Protein AF-A0A256XB55-F1 (afdb_monomer)

Mean predicted aligned error: 3.38 Å

Nearest PDB structures (foldseek):
  4rz3-assembly1_B  TM=7.721E-01  e=1.725E-11  Geobacillus thermodenitrificans NG80-2
  1hyq-assembly1_A  TM=7.340E-01  e=1.274E-11  Archaeoglobus fulgidus
  5j1j-assembly1_B  TM=7.338E-01  e=3.571E-11  Pseudomonas aeruginosa PAO1
  4e09-assembly1_A-2  TM=7.950E-01  e=5.817E-09  Escherichia coli
  4rz2-assembly2_B  TM=7.158E-01  e=7.403E-10  Geobacillus thermodenitrificans NG80-2

Foldseek 3Di:
DAEEEQAEADPPLCSLLLLLLLQVVCVVVVFQEEEEELQQADRCNCVQLVWDWDFDDFDDDPNHTFWTWTWTDDPRYTYIYIYGDPPHDDDLSRSVSRCVVCVVVCVVGPYYRYRADHRLDPRSLVSLLPGQEYEYGFELDPVRLVSSVSNLVSNVPRPDDHQYAYEHEQLVVDVVSNVVSVVVCVVSVHHYFYHHDDPDDSVVCSVDPSSSVRSVVVSVVVVD

Solvent-accessible surface area (backbone atoms only — not comparable to full-atom values): 11907 Å² total; per-residue (Å²): 108,49,36,33,23,25,33,25,28,52,74,91,48,48,46,61,62,52,37,52,49,43,39,49,55,45,19,76,70,73,40,46,26,37,37,32,40,59,21,33,80,69,63,51,66,45,76,70,72,72,45,75,64,44,85,74,46,74,43,69,56,96,90,42,76,43,29,38,33,30,40,36,62,60,91,70,28,40,36,38,39,31,41,50,42,90,93,52,76,82,45,52,66,57,51,51,51,52,51,60,75,49,50,81,55,49,82,79,23,49,34,37,38,32,24,48,41,60,32,72,48,72,53,43,51,54,52,51,66,73,24,53,32,36,38,43,40,24,33,42,42,77,66,32,49,56,27,39,52,52,33,53,54,54,56,70,72,46,90,70,87,61,50,48,36,35,32,34,26,33,30,74,77,25,65,73,45,32,53,53,48,52,61,56,39,53,79,69,74,38,52,78,46,63,27,70,67,65,100,58,60,67,76,56,40,67,67,34,66,68,46,42,52,38,43,50,53,52,49,57,59,74,73,105

Structure (mmCIF, N/CA/C/O backbone):
data_AF-A0A256XB55-F1
#
_entry.id   AF-A0A256XB55-F1
#
loop_
_atom_site.group_PDB
_atom_site.id
_atom_site.type_symbol
_atom_site.label_atom_id
_atom_site.label_alt_id
_atom_site.label_comp_id
_atom_site.label_asym_id
_atom_site.label_entity_id
_atom_site.label_seq_id
_atom_site.pdbx_PDB_ins_code
_atom_site.Cartn_x
_atom_site.Cartn_y
_atom_site.Cartn_z
_atom_site.occupancy
_atom_site.B_iso_or_equiv
_atom_site.auth_seq_id
_atom_site.auth_comp_id
_atom_site.auth_asym_id
_atom_site.auth_atom_id
_atom_site.pdbx_PDB_model_num
ATOM 1 N N . MET A 1 1 ? -15.409 -2.749 -10.781 1.00 90.06 1 MET A N 1
ATOM 2 C CA . MET A 1 1 ? -13.975 -2.508 -10.535 1.00 90.06 1 MET A CA 1
ATOM 3 C C . MET A 1 1 ? -13.829 -1.517 -9.388 1.00 90.06 1 MET A C 1
ATOM 5 O O . MET A 1 1 ? -14.364 -0.419 -9.493 1.00 90.06 1 MET A O 1
ATOM 9 N N . LYS A 1 2 ? -13.152 -1.897 -8.302 1.00 94.62 2 LYS A N 1
ATOM 10 C CA . LYS A 1 2 ? -12.773 -1.008 -7.193 1.00 94.62 2 LYS A CA 1
ATOM 11 C C . LYS A 1 2 ? -11.248 -0.867 -7.176 1.00 94.62 2 LYS A C 1
ATOM 13 O O . LYS A 1 2 ? -10.547 -1.875 -7.115 1.00 94.62 2 LYS A O 1
ATOM 18 N N . THR A 1 3 ? -10.742 0.364 -7.205 1.00 97.06 3 THR A N 1
ATOM 19 C CA . THR A 1 3 ? -9.308 0.651 -7.039 1.00 97.06 3 THR A CA 1
ATOM 20 C C . THR A 1 3 ? -9.036 1.037 -5.591 1.00 97.06 3 THR A C 1
ATOM 22 O O . THR A 1 3 ? -9.662 1.962 -5.060 1.00 97.06 3 THR A O 1
ATOM 25 N N . ILE A 1 4 ? -8.108 0.332 -4.950 1.00 98.44 4 ILE A N 1
ATOM 26 C CA . ILE A 1 4 ? -7.754 0.505 -3.544 1.00 98.44 4 ILE A CA 1
ATOM 27 C C . ILE A 1 4 ? -6.264 0.794 -3.438 1.00 98.44 4 ILE A C 1
ATOM 29 O O . ILE A 1 4 ? -5.450 -0.044 -3.808 1.00 98.44 4 ILE A O 1
ATOM 33 N N . THR A 1 5 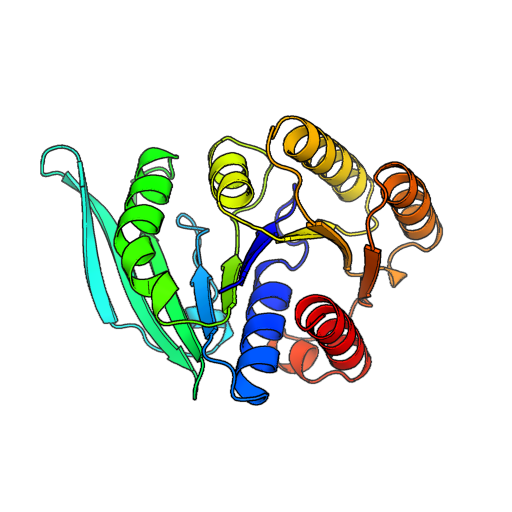? -5.909 1.949 -2.883 1.00 98.25 5 THR A N 1
ATOM 34 C CA . THR A 1 5 ? -4.510 2.279 -2.584 1.00 98.25 5 THR A CA 1
ATOM 35 C C . THR A 1 5 ? -4.234 2.041 -1.105 1.00 98.25 5 THR A C 1
ATOM 37 O O . THR A 1 5 ? -4.876 2.643 -0.243 1.00 98.25 5 THR A O 1
ATOM 40 N N . VAL A 1 6 ? -3.268 1.173 -0.811 1.00 98.56 6 VAL A N 1
ATOM 41 C CA . VAL A 1 6 ? -2.719 0.946 0.528 1.00 98.56 6 VAL A CA 1
ATOM 42 C C . VAL A 1 6 ? -1.520 1.865 0.700 1.00 98.56 6 VAL A C 1
ATOM 44 O O . VAL A 1 6 ? -0.500 1.710 0.036 1.00 98.56 6 VAL A O 1
ATOM 47 N N . ALA A 1 7 ? -1.662 2.857 1.573 1.00 97.44 7 ALA A N 1
ATOM 48 C CA . ALA A 1 7 ? -0.695 3.933 1.717 1.00 97.44 7 ALA A CA 1
ATOM 49 C C . ALA A 1 7 ? -0.496 4.330 3.179 1.00 97.44 7 ALA A C 1
ATOM 51 O O . ALA A 1 7 ? -1.294 4.014 4.058 1.00 97.44 7 ALA A O 1
ATOM 52 N N . GLY A 1 8 ? 0.600 5.031 3.450 1.00 92.44 8 GLY A N 1
ATOM 53 C CA . GLY A 1 8 ? 0.927 5.511 4.785 1.00 92.44 8 GLY A CA 1
ATOM 54 C C . GLY A 1 8 ? 2.106 6.471 4.747 1.00 92.44 8 GLY A C 1
ATOM 55 O O . GLY A 1 8 ? 3.011 6.335 3.921 1.00 92.44 8 GLY A O 1
ATOM 56 N N . GLY A 1 9 ? 2.109 7.440 5.661 1.00 82.94 9 GLY A N 1
ATOM 57 C CA . GLY A 1 9 ? 3.112 8.505 5.660 1.00 82.94 9 GLY A CA 1
ATOM 58 C C . GLY A 1 9 ? 4.534 8.043 6.011 1.00 82.94 9 GLY A C 1
ATOM 59 O O . GLY A 1 9 ? 5.485 8.752 5.700 1.00 82.94 9 GLY A O 1
ATOM 60 N N . LYS A 1 10 ? 4.700 6.846 6.592 1.00 86.69 10 LYS A N 1
ATOM 61 C CA . LYS A 1 10 ? 5.989 6.311 7.060 1.00 86.69 10 LYS A CA 1
ATOM 62 C C . LYS A 1 10 ? 6.355 4.978 6.382 1.00 86.69 10 LYS A C 1
ATOM 64 O O . LYS A 1 10 ? 5.492 4.162 6.045 1.00 86.69 10 LYS A O 1
ATOM 69 N N . GLY A 1 11 ? 7.654 4.733 6.198 1.00 87.38 11 GLY A N 1
ATOM 70 C CA . GLY A 1 11 ? 8.202 3.421 5.822 1.00 87.38 11 GLY A CA 1
ATOM 71 C C . GLY A 1 11 ? 8.136 2.405 6.970 1.00 87.38 11 GLY A C 1
ATOM 72 O O . GLY A 1 11 ? 8.127 2.781 8.138 1.00 87.38 11 GLY A O 1
ATOM 73 N N . GLY A 1 12 ? 8.056 1.109 6.652 1.00 87.81 12 GLY A N 1
ATOM 74 C CA . GLY A 1 12 ? 8.096 0.036 7.664 1.00 87.81 12 GLY A CA 1
ATOM 75 C C . GLY A 1 12 ? 6.821 -0.171 8.503 1.00 87.81 12 GLY A C 1
ATOM 76 O O . GLY A 1 12 ? 6.811 -1.000 9.416 1.00 87.81 12 GLY A O 1
ATOM 77 N N . VAL A 1 13 ? 5.723 0.527 8.189 1.00 93.38 13 VAL A N 1
ATOM 78 C CA . VAL A 1 13 ? 4.430 0.370 8.892 1.00 93.38 13 VAL A CA 1
ATOM 79 C C . VAL A 1 13 ? 3.642 -0.880 8.475 1.00 93.38 13 VAL A C 1
ATOM 81 O O . VAL A 1 13 ? 2.628 -1.187 9.088 1.00 93.38 13 VAL A O 1
ATOM 84 N N . GLY A 1 14 ? 4.100 -1.626 7.460 1.00 93.44 14 GLY A N 1
ATOM 85 C CA . GLY A 1 14 ? 3.483 -2.889 7.017 1.00 93.44 14 GLY A CA 1
ATOM 86 C C . GLY A 1 14 ? 2.541 -2.796 5.808 1.00 93.44 14 GLY A C 1
ATOM 87 O O . GLY A 1 14 ? 1.739 -3.703 5.617 1.00 93.44 14 GLY A O 1
ATOM 88 N N . LYS A 1 15 ? 2.637 -1.732 4.996 1.00 96.12 15 LYS A N 1
ATOM 89 C CA . LYS A 1 15 ? 1.791 -1.500 3.804 1.00 96.12 15 LYS A CA 1
ATOM 90 C C . LYS A 1 15 ? 1.780 -2.694 2.844 1.00 96.12 15 LYS A C 1
ATOM 92 O O . LYS A 1 15 ? 0.722 -3.275 2.648 1.00 96.12 15 LYS A O 1
ATOM 97 N N . SER A 1 16 ? 2.950 -3.135 2.385 1.00 95.81 16 SER A N 1
ATOM 98 C CA . SER A 1 16 ? 3.104 -4.225 1.412 1.00 95.81 16 SER A CA 1
ATOM 99 C C . SER A 1 16 ? 2.566 -5.563 1.911 1.00 95.81 16 SER A C 1
ATOM 101 O O . SER A 1 16 ? 1.886 -6.273 1.173 1.00 95.81 16 SER A O 1
ATOM 103 N N . LEU A 1 17 ? 2.781 -5.879 3.195 1.00 95.25 17 LEU A N 1
ATOM 104 C CA . LEU A 1 17 ? 2.202 -7.061 3.842 1.00 95.25 17 LEU A CA 1
ATOM 105 C C . LEU A 1 17 ? 0.667 -6.979 3.862 1.00 95.25 17 LEU A C 1
ATOM 107 O O . LEU A 1 17 ? -0.001 -7.944 3.498 1.00 95.25 17 LEU A O 1
ATOM 111 N N . ILE A 1 18 ? 0.096 -5.838 4.261 1.00 97.12 18 ILE A N 1
ATOM 112 C CA . ILE A 1 18 ? -1.360 -5.638 4.301 1.00 97.12 18 ILE A CA 1
ATOM 113 C C . ILE A 1 18 ? -1.951 -5.674 2.884 1.00 97.12 18 ILE A C 1
ATOM 115 O O . ILE A 1 18 ? -2.933 -6.378 2.663 1.00 97.12 18 ILE A O 1
ATOM 119 N N . ALA A 1 19 ? -1.336 -4.986 1.918 1.00 98.06 19 ALA A N 1
ATOM 120 C CA . ALA A 1 19 ? -1.753 -4.957 0.518 1.00 98.06 19 ALA A CA 1
ATOM 121 C C . ALA A 1 19 ? -1.763 -6.360 -0.098 1.00 98.06 19 ALA A C 1
ATOM 123 O O . ALA A 1 19 ? -2.792 -6.799 -0.612 1.00 98.06 19 ALA A O 1
ATOM 124 N N . SER A 1 20 ? -0.659 -7.096 0.050 1.00 96.69 20 SER A N 1
ATOM 125 C CA . SER A 1 20 ? -0.532 -8.469 -0.448 1.00 96.69 20 SER A CA 1
ATOM 126 C C . SER A 1 20 ? -1.550 -9.404 0.202 1.00 96.69 20 SER A C 1
ATOM 128 O O . SER A 1 20 ? -2.153 -10.234 -0.472 1.00 96.69 20 SER A O 1
ATOM 130 N N . SER A 1 21 ? -1.799 -9.242 1.503 1.00 96.94 21 SER A N 1
ATOM 131 C CA . SER A 1 21 ? -2.750 -10.083 2.239 1.00 96.94 21 SER A CA 1
ATOM 132 C C . SER A 1 21 ? -4.201 -9.823 1.839 1.00 96.94 21 SER A C 1
ATOM 134 O O . SER A 1 21 ? -4.966 -10.771 1.687 1.00 96.94 21 SER A O 1
ATOM 136 N N . ILE A 1 22 ? -4.581 -8.559 1.633 1.00 98.06 22 ILE A N 1
ATOM 137 C CA . ILE A 1 22 ? -5.912 -8.189 1.131 1.00 98.06 22 ILE A CA 1
ATOM 138 C C . ILE A 1 22 ? -6.111 -8.730 -0.283 1.00 98.06 22 ILE A C 1
ATOM 140 O O . ILE A 1 22 ? -7.146 -9.332 -0.565 1.00 98.06 22 ILE A O 1
ATOM 144 N N . ALA A 1 23 ? -5.121 -8.538 -1.160 1.00 98.12 23 ALA A N 1
ATOM 145 C CA . ALA A 1 23 ? -5.189 -9.007 -2.537 1.00 98.12 23 ALA A CA 1
ATOM 146 C C . ALA A 1 23 ? -5.312 -10.535 -2.609 1.00 98.12 23 ALA A C 1
ATOM 148 O O . ALA A 1 23 ? -6.164 -11.058 -3.327 1.00 98.12 23 ALA A O 1
ATOM 149 N N . TYR A 1 24 ? -4.519 -11.245 -1.803 1.00 96.31 24 TYR A N 1
ATOM 150 C CA . TYR A 1 24 ? -4.582 -12.696 -1.691 1.00 96.31 24 TYR A CA 1
ATOM 151 C C . TYR A 1 24 ? -5.935 -13.182 -1.159 1.00 96.31 24 TYR A C 1
ATOM 153 O O . TYR A 1 24 ? -6.514 -14.102 -1.727 1.00 96.31 24 TYR A O 1
ATOM 161 N N . GLU A 1 25 ? -6.474 -12.562 -0.106 1.00 97.50 25 GLU A N 1
ATOM 162 C CA . GLU A 1 25 ? -7.770 -12.959 0.459 1.00 97.5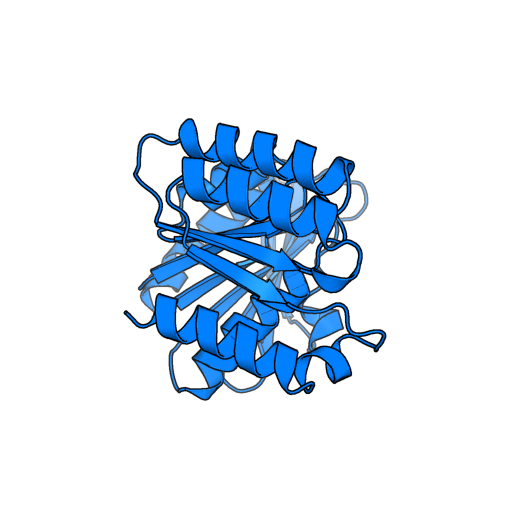0 25 GLU A CA 1
ATOM 163 C C . GLU A 1 25 ? -8.934 -12.700 -0.511 1.00 97.50 25 GLU A C 1
ATOM 165 O O . GLU A 1 25 ? -9.823 -13.537 -0.639 1.00 97.50 25 GLU A O 1
ATOM 170 N N . LEU A 1 26 ? -8.916 -11.588 -1.254 1.00 98.19 26 LEU A N 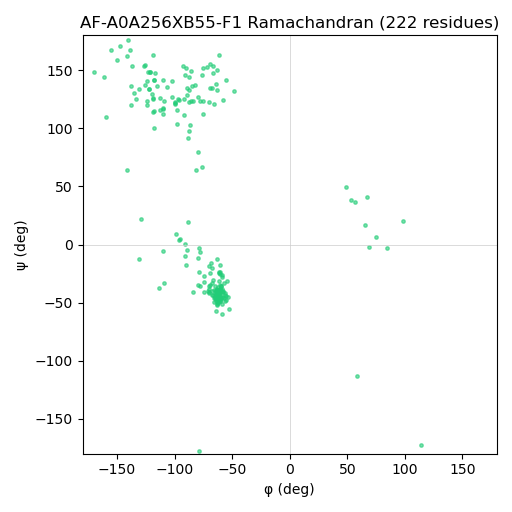1
ATOM 171 C CA . LEU A 1 26 ? -9.888 -11.341 -2.325 1.00 98.19 26 LEU A CA 1
ATOM 172 C C . LEU A 1 26 ? -9.772 -12.389 -3.445 1.00 98.19 26 LEU A C 1
ATOM 174 O O . LEU A 1 26 ? -10.783 -12.955 -3.856 1.00 98.19 26 LEU A O 1
ATOM 178 N N . SER A 1 27 ? -8.551 -12.701 -3.889 1.00 97.56 27 SER A N 1
ATOM 179 C CA . SER A 1 27 ? -8.298 -13.720 -4.917 1.00 97.56 27 SER A CA 1
ATOM 180 C C . SER A 1 27 ? -8.773 -15.110 -4.471 1.00 97.56 27 SER A C 1
ATOM 182 O O . SER A 1 27 ? -9.466 -15.803 -5.213 1.00 97.56 27 SER A O 1
ATOM 184 N N . ARG A 1 28 ? -8.526 -15.490 -3.209 1.00 96.00 28 ARG A N 1
ATOM 185 C CA . ARG A 1 28 ? -9.032 -16.739 -2.610 1.00 96.00 28 ARG A CA 1
ATOM 186 C C . ARG A 1 28 ? -10.553 -16.857 -2.605 1.00 96.00 28 ARG A C 1
ATOM 188 O O . ARG A 1 28 ? -11.069 -17.970 -2.573 1.00 96.00 28 ARG A O 1
ATOM 195 N N . ARG A 1 29 ? -11.262 -15.729 -2.607 1.00 97.06 29 ARG A N 1
ATOM 196 C CA . ARG A 1 29 ? -12.726 -15.664 -2.708 1.00 97.06 29 ARG A CA 1
ATOM 197 C C . ARG A 1 29 ? -13.210 -15.612 -4.163 1.00 97.06 29 ARG A C 1
ATOM 199 O O . ARG A 1 29 ? -14.347 -15.224 -4.401 1.00 97.06 29 ARG A O 1
ATOM 206 N N . ALA A 1 30 ? -12.356 -16.021 -5.105 1.00 97.38 30 ALA A N 1
ATOM 207 C CA . ALA A 1 30 ? -12.607 -16.117 -6.541 1.00 97.38 30 ALA A CA 1
ATOM 208 C C . ALA A 1 30 ? -12.862 -14.779 -7.260 1.00 97.38 30 ALA A C 1
ATOM 210 O O . ALA A 1 30 ? -13.332 -14.780 -8.398 1.00 97.38 30 ALA A O 1
ATOM 211 N N . TYR A 1 31 ? -12.513 -13.647 -6.639 1.00 98.25 31 TYR A N 1
ATOM 212 C CA . TYR A 1 31 ? -12.520 -12.361 -7.333 1.00 98.25 31 TYR A CA 1
ATOM 213 C C . TYR A 1 31 ? -11.302 -12.238 -8.248 1.00 98.25 31 TYR A C 1
ATOM 215 O O . TYR A 1 31 ? -10.200 -12.670 -7.903 1.00 98.25 31 TYR A O 1
ATOM 223 N N . LYS A 1 32 ? -11.469 -11.570 -9.393 1.00 98.12 32 LYS A N 1
ATOM 224 C CA . LYS A 1 32 ? -10.337 -11.193 -10.251 1.00 98.12 32 LYS A CA 1
ATOM 225 C C . LYS A 1 32 ? -9.599 -10.009 -9.637 1.00 98.12 32 LYS A C 1
ATOM 227 O O . LYS A 1 32 ? -10.140 -8.900 -9.593 1.00 98.12 32 LYS A O 1
ATOM 232 N N . VAL A 1 33 ? -8.365 -10.234 -9.189 1.00 98.56 33 VAL A N 1
ATOM 233 C CA . VAL A 1 33 ? -7.563 -9.235 -8.471 1.00 98.56 33 VAL A CA 1
ATOM 234 C C . VAL A 1 33 ? -6.244 -8.969 -9.183 1.00 98.56 33 VAL A C 1
ATOM 236 O O . VAL A 1 33 ? -5.533 -9.906 -9.536 1.00 98.56 33 VAL A O 1
ATOM 239 N N . LEU A 1 34 ? -5.909 -7.686 -9.318 1.00 98.44 34 LEU A N 1
ATOM 240 C CA . LEU A 1 34 ? -4.577 -7.220 -9.689 1.00 98.44 34 LEU A CA 1
ATOM 241 C C . LEU A 1 34 ? -3.906 -6.567 -8.478 1.00 98.44 34 LEU A C 1
ATOM 243 O O . LEU A 1 34 ? -4.445 -5.608 -7.919 1.00 98.44 34 LEU A O 1
ATOM 247 N N . LEU A 1 35 ? -2.727 -7.052 -8.095 1.00 98.56 35 LEU A N 1
ATOM 248 C CA . LEU A 1 35 ? -1.856 -6.417 -7.108 1.00 98.56 35 LEU A CA 1
ATOM 249 C C . LEU A 1 35 ? -0.746 -5.636 -7.818 1.00 98.56 35 LEU A C 1
ATOM 251 O O . LEU A 1 35 ? 0.041 -6.199 -8.572 1.00 98.56 35 LEU A O 1
ATOM 255 N N . VAL A 1 36 ? -0.683 -4.333 -7.569 1.00 98.25 36 VAL A N 1
ATOM 256 C CA . VAL A 1 36 ? 0.282 -3.413 -8.170 1.00 98.25 36 VAL A CA 1
ATOM 257 C C . VAL A 1 36 ? 1.271 -2.949 -7.106 1.00 98.25 36 VAL A C 1
ATOM 259 O O . VAL A 1 36 ? 0.870 -2.269 -6.162 1.00 98.25 36 VAL A O 1
ATOM 262 N N . ASP A 1 37 ? 2.555 -3.262 -7.277 1.00 97.56 37 ASP A N 1
ATOM 263 C CA . ASP A 1 37 ? 3.632 -2.680 -6.467 1.00 97.56 37 ASP A CA 1
ATOM 264 C C . ASP A 1 37 ? 4.077 -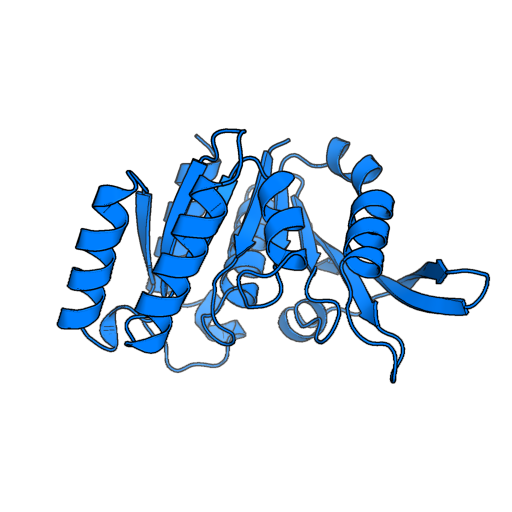1.355 -7.099 1.00 97.56 37 ASP A C 1
ATOM 266 O O . ASP A 1 37 ? 4.751 -1.345 -8.133 1.00 97.56 37 ASP A O 1
ATOM 270 N N . ALA A 1 38 ? 3.643 -0.230 -6.526 1.00 96.56 38 ALA A N 1
ATOM 271 C CA . ALA A 1 38 ? 3.986 1.100 -7.020 1.00 96.56 38 ALA A CA 1
ATOM 272 C C . ALA A 1 38 ? 5.181 1.734 -6.285 1.00 96.56 38 ALA A C 1
ATOM 274 O O . ALA A 1 38 ? 5.526 2.884 -6.588 1.00 96.56 38 ALA A O 1
ATOM 275 N N . ASP A 1 39 ? 5.825 1.022 -5.350 1.00 95.38 39 ASP A N 1
ATOM 276 C CA . ASP A 1 39 ? 7.101 1.438 -4.762 1.00 95.38 39 ASP A CA 1
ATOM 277 C C . ASP A 1 39 ? 8.252 1.092 -5.715 1.00 95.38 39 ASP A C 1
ATOM 279 O O . ASP A 1 39 ? 8.945 0.091 -5.578 1.00 95.38 39 ASP A O 1
ATOM 283 N N . VAL A 1 40 ? 8.441 1.939 -6.729 1.00 94.50 40 VAL A N 1
ATOM 284 C CA . VAL A 1 40 ? 9.397 1.659 -7.813 1.00 94.50 40 VAL A CA 1
ATOM 285 C C . VAL A 1 40 ? 10.868 1.730 -7.402 1.00 94.50 40 VAL A C 1
ATOM 287 O O . VAL A 1 40 ? 11.721 1.229 -8.135 1.00 94.50 40 VAL A O 1
ATOM 290 N N . ASP A 1 41 ? 11.170 2.379 -6.272 1.00 91.81 41 ASP A N 1
ATOM 291 C CA . ASP A 1 41 ? 12.532 2.424 -5.733 1.00 91.81 41 ASP A CA 1
ATOM 292 C C . ASP A 1 41 ? 12.908 1.082 -5.099 1.00 91.81 41 ASP A C 1
ATOM 294 O O . ASP A 1 41 ? 14.041 0.636 -5.254 1.00 91.81 41 ASP A O 1
ATOM 298 N N . ASN A 1 42 ? 11.979 0.454 -4.369 1.00 89.38 42 ASN A N 1
ATOM 299 C CA . ASN A 1 42 ? 12.240 -0.778 -3.623 1.00 89.38 42 ASN A CA 1
ATOM 300 C C . ASN A 1 42 ? 11.039 -1.740 -3.696 1.00 89.38 42 ASN A C 1
ATOM 302 O O . ASN A 1 42 ? 10.434 -2.028 -2.656 1.00 89.38 42 ASN A O 1
ATOM 306 N N . PRO A 1 43 ? 10.685 -2.250 -4.891 1.00 91.38 43 PRO A N 1
ATOM 307 C CA . PRO A 1 43 ? 9.571 -3.177 -5.024 1.00 91.38 43 PRO A CA 1
ATOM 308 C C . PRO A 1 43 ? 9.885 -4.451 -4.239 1.00 91.38 43 PRO A C 1
ATOM 310 O O . PRO A 1 43 ? 10.989 -4.995 -4.314 1.00 91.38 43 PRO A O 1
ATOM 313 N N . CYS A 1 44 ? 8.925 -4.925 -3.452 1.00 91.38 44 CYS A N 1
ATOM 314 C CA . CYS A 1 44 ? 9.161 -6.020 -2.509 1.00 91.38 44 CYS A CA 1
ATOM 315 C C . CYS A 1 44 ? 8.131 -7.145 -2.587 1.00 91.38 44 CYS A C 1
ATOM 317 O O . CYS A 1 44 ? 8.382 -8.217 -2.037 1.00 91.38 44 CYS A O 1
ATOM 319 N N . ILE A 1 45 ? 7.007 -6.945 -3.284 1.00 93.25 45 ILE A N 1
ATOM 320 C CA . ILE A 1 45 ? 5.907 -7.921 -3.331 1.00 93.25 45 ILE A CA 1
ATOM 321 C C . ILE A 1 45 ? 6.346 -9.266 -3.927 1.00 93.25 45 ILE A C 1
ATOM 323 O O . ILE A 1 45 ? 5.947 -10.316 -3.424 1.00 93.25 45 ILE A O 1
ATOM 327 N N . GLU A 1 46 ? 7.201 -9.262 -4.951 1.00 90.69 46 GLU A N 1
ATOM 328 C CA . GLU A 1 46 ? 7.684 -10.495 -5.595 1.00 90.69 46 GLU A CA 1
ATOM 329 C C . GLU A 1 46 ? 8.497 -11.357 -4.625 1.00 90.69 46 GLU A C 1
ATOM 331 O O . GLU A 1 46 ? 8.172 -12.523 -4.395 1.00 90.69 46 GLU A O 1
ATOM 336 N N . SER A 1 47 ? 9.488 -10.746 -3.971 1.00 87.62 47 SER A N 1
ATOM 337 C CA . SER A 1 47 ? 10.295 -11.381 -2.924 1.00 87.62 47 SER A CA 1
ATOM 338 C C . SER A 1 47 ? 9.442 -11.842 -1.745 1.00 87.62 47 SER A C 1
ATOM 340 O O . SER A 1 47 ? 9.707 -12.878 -1.142 1.00 87.62 47 SER A O 1
ATOM 342 N N . PHE A 1 48 ? 8.405 -11.074 -1.413 1.00 83.94 48 PHE A N 1
ATOM 343 C CA . PHE A 1 48 ? 7.497 -11.364 -0.314 1.00 83.94 48 PHE A CA 1
ATOM 344 C C . PHE A 1 48 ? 6.635 -12.607 -0.566 1.00 83.94 48 PHE A C 1
ATOM 346 O O . PHE A 1 48 ? 6.404 -13.397 0.351 1.00 83.94 48 PHE A O 1
ATOM 353 N N . LEU A 1 49 ? 6.161 -12.777 -1.802 1.00 88.44 49 LEU A N 1
ATOM 354 C CA . LEU A 1 49 ? 5.320 -13.901 -2.217 1.00 88.44 49 LEU A CA 1
ATOM 355 C C . LEU A 1 49 ? 6.124 -15.092 -2.758 1.00 88.44 49 LEU A C 1
ATOM 357 O O . LEU A 1 49 ? 5.552 -16.163 -2.951 1.00 88.44 49 LEU A O 1
ATOM 361 N N . GLY A 1 50 ? 7.432 -14.924 -2.977 1.00 90.25 50 GLY A N 1
ATOM 362 C CA . GLY A 1 50 ? 8.303 -15.957 -3.533 1.00 90.25 50 GLY A CA 1
ATOM 363 C C . GLY A 1 50 ? 7.959 -16.285 -4.984 1.00 90.25 50 GLY A C 1
ATOM 364 O O . GLY A 1 50 ? 7.926 -17.457 -5.352 1.00 90.25 50 GLY A O 1
ATOM 365 N N . VAL A 1 51 ? 7.648 -15.262 -5.785 1.00 92.94 51 VAL A N 1
ATOM 366 C CA . VAL A 1 51 ? 7.296 -15.410 -7.203 1.00 92.94 51 VAL A CA 1
ATOM 367 C C . VAL A 1 51 ? 8.390 -14.862 -8.105 1.00 92.94 51 VAL A C 1
ATOM 369 O O . VAL A 1 51 ? 8.979 -13.819 -7.828 1.00 92.94 51 VAL A O 1
ATOM 372 N N . GLU A 1 52 ? 8.626 -15.552 -9.215 1.00 91.50 52 GLU A N 1
ATOM 373 C CA . GLU A 1 52 ? 9.480 -15.056 -10.289 1.00 91.50 52 GLU A CA 1
ATOM 374 C C . GLU A 1 52 ? 8.661 -14.212 -11.265 1.00 91.50 52 GLU A C 1
ATOM 376 O O . GLU A 1 52 ? 7.488 -14.493 -11.537 1.00 91.50 52 GLU A O 1
ATOM 381 N N . SER A 1 53 ? 9.283 -13.161 -11.789 1.00 93.31 53 SER A N 1
ATOM 382 C CA . SER A 1 53 ? 8.634 -12.189 -12.657 1.00 93.31 53 SER A CA 1
ATOM 383 C C . SER A 1 53 ? 9.309 -12.096 -14.015 1.00 93.31 53 SER A C 1
ATOM 385 O O . SER A 1 53 ? 10.511 -12.303 -14.173 1.00 93.31 53 SER A O 1
ATOM 387 N N . SER A 1 54 ? 8.502 -11.793 -15.027 1.00 95.69 54 SER A N 1
ATOM 388 C CA . SER A 1 54 ? 8.962 -11.608 -16.399 1.00 95.69 54 SER A CA 1
ATOM 389 C C . SER A 1 54 ? 8.933 -10.134 -16.769 1.00 95.69 54 SER A C 1
ATOM 391 O O . SER A 1 54 ? 7.952 -9.437 -16.514 1.00 95.69 54 SER A O 1
ATOM 393 N N . TYR A 1 55 ? 9.999 -9.660 -17.410 1.00 95.44 55 TYR A N 1
ATOM 394 C CA . TYR A 1 55 ? 10.056 -8.315 -17.975 1.00 95.44 55 TYR A CA 1
ATOM 395 C C . TYR A 1 55 ? 9.049 -8.187 -19.119 1.00 95.44 55 TYR A C 1
ATOM 397 O O . TYR A 1 55 ? 9.153 -8.897 -20.116 1.00 95.44 55 TYR A O 1
ATOM 405 N N . VAL A 1 56 ? 8.105 -7.251 -19.003 1.00 96.31 56 VAL A N 1
ATOM 406 C CA . VAL A 1 56 ? 7.068 -7.046 -20.032 1.00 96.31 56 VAL A CA 1
ATOM 407 C C . VAL A 1 56 ? 7.258 -5.757 -20.820 1.00 96.31 56 VAL A C 1
ATOM 409 O O . VAL A 1 56 ? 6.919 -5.694 -22.001 1.00 96.31 56 VAL A O 1
ATOM 412 N N . LYS A 1 57 ? 7.776 -4.698 -20.185 1.00 95.69 57 LYS A N 1
ATOM 413 C CA . LYS A 1 57 ? 7.860 -3.371 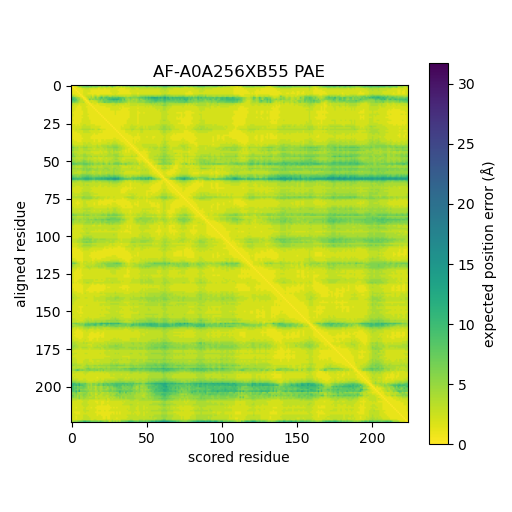-20.808 1.00 95.69 57 LYS A CA 1
ATOM 414 C C . LYS A 1 57 ? 8.869 -2.470 -20.106 1.00 95.69 57 LYS A C 1
ATOM 416 O O . LYS A 1 57 ? 8.967 -2.478 -18.885 1.00 95.69 57 LYS A O 1
ATOM 421 N N . ALA A 1 58 ? 9.575 -1.636 -20.865 1.00 96.25 58 ALA A N 1
ATOM 422 C CA . ALA A 1 58 ? 10.400 -0.566 -20.307 1.00 96.25 58 ALA A CA 1
ATOM 423 C C . ALA A 1 58 ? 9.604 0.745 -20.171 1.00 96.25 58 ALA A C 1
ATOM 425 O O . ALA A 1 58 ? 8.765 1.079 -21.011 1.00 96.25 58 ALA A O 1
ATOM 426 N N . ILE A 1 59 ? 9.905 1.521 -19.131 1.00 96.25 59 ILE A N 1
ATOM 427 C CA . ILE A 1 59 ? 9.477 2.916 -18.995 1.00 96.25 59 ILE A CA 1
ATOM 428 C C . ILE A 1 59 ? 10.612 3.804 -19.476 1.00 96.25 59 ILE A C 1
ATOM 430 O O . ILE A 1 59 ? 11.717 3.739 -18.946 1.00 96.25 59 ILE A O 1
ATOM 434 N N . GLU A 1 60 ? 10.334 4.673 -20.445 1.00 94.44 60 GLU A N 1
ATOM 435 C CA . GLU A 1 60 ? 11.366 5.466 -21.119 1.00 94.44 60 GLU A CA 1
ATOM 436 C C . GLU A 1 60 ? 11.075 6.971 -21.079 1.00 94.44 60 GLU A C 1
ATOM 438 O O . GLU A 1 60 ? 9.919 7.402 -21.003 1.00 94.44 60 GLU A O 1
ATOM 443 N N . ARG A 1 61 ? 12.118 7.800 -21.167 1.00 91.88 61 ARG A N 1
ATOM 444 C CA . ARG A 1 61 ? 12.039 9.249 -21.409 1.00 91.88 61 ARG A CA 1
ATOM 445 C C . ARG A 1 61 ? 13.120 9.638 -22.411 1.00 91.88 61 ARG A C 1
ATOM 447 O O . ARG A 1 61 ? 14.294 9.463 -22.111 1.00 91.88 61 ARG A O 1
ATOM 454 N N . SER A 1 62 ? 12.722 10.195 -23.558 1.00 87.50 62 SER A N 1
ATOM 455 C CA . SER A 1 62 ? 13.651 10.651 -24.607 1.00 87.50 62 SER A CA 1
ATOM 456 C C . SER A 1 62 ? 14.698 9.578 -24.950 1.00 87.50 62 SER A C 1
ATOM 458 O O . SER A 1 62 ? 15.895 9.833 -24.887 1.00 87.50 62 SER A O 1
ATOM 460 N N . SER A 1 63 ? 14.228 8.351 -25.201 1.00 86.12 63 SER A N 1
ATOM 461 C CA . SER A 1 63 ? 15.037 7.157 -25.511 1.00 86.12 63 SER A CA 1
ATOM 462 C C . SER A 1 63 ? 15.897 6.592 -24.371 1.00 86.12 63 SER A C 1
ATOM 464 O O . SER A 1 63 ? 16.515 5.543 -24.531 1.00 86.12 63 SER A O 1
ATOM 466 N N . ARG A 1 64 ? 15.915 7.220 -23.187 1.00 93.12 64 ARG A N 1
ATOM 467 C CA . ARG A 1 64 ? 16.538 6.646 -21.988 1.00 93.12 64 ARG A CA 1
ATOM 468 C C . ARG A 1 64 ? 15.536 5.772 -21.241 1.00 93.12 64 ARG A C 1
ATOM 470 O O . ARG A 1 64 ? 14.500 6.269 -20.793 1.00 93.12 64 ARG A O 1
ATOM 477 N N . LYS A 1 65 ? 15.878 4.499 -21.033 1.00 95.81 65 LYS A N 1
ATOM 478 C CA . LYS A 1 65 ? 15.152 3.609 -20.117 1.00 95.81 65 LYS A CA 1
ATOM 479 C C . LYS A 1 65 ? 15.340 4.082 -18.675 1.00 95.81 65 LYS A C 1
ATOM 481 O O . LYS A 1 65 ? 16.443 4.443 -18.268 1.00 95.81 65 LYS A O 1
ATOM 486 N N . LEU A 1 66 ? 14.246 4.126 -17.928 1.00 97.00 66 LEU A N 1
ATOM 487 C CA . LEU A 1 66 ? 14.184 4.597 -16.545 1.00 97.00 66 LEU A CA 1
ATOM 488 C C . LEU A 1 66 ? 13.837 3.469 -15.575 1.00 97.00 66 LEU A C 1
ATOM 490 O O . LEU A 1 66 ? 14.347 3.448 -14.461 1.00 97.00 66 LEU A O 1
ATOM 494 N N . ALA A 1 67 ? 12.957 2.563 -15.996 1.00 97.56 67 ALA A N 1
ATOM 495 C CA . ALA A 1 67 ? 12.445 1.475 -15.177 1.00 97.56 67 ALA A CA 1
ATOM 496 C C . ALA A 1 67 ? 11.978 0.319 -16.064 1.00 97.56 67 ALA A C 1
ATOM 498 O O . ALA A 1 67 ? 11.771 0.500 -17.270 1.00 97.56 67 ALA A O 1
ATOM 499 N N . TYR A 1 68 ? 11.740 -0.830 -15.451 1.00 97.44 68 TYR A N 1
ATOM 500 C CA . TYR A 1 68 ? 11.135 -1.989 -16.079 1.00 97.44 68 TYR A CA 1
ATOM 501 C C . TYR A 1 68 ? 9.872 -2.401 -15.343 1.00 97.44 68 TYR A C 1
ATOM 503 O O . TYR A 1 68 ? 9.864 -2.508 -14.123 1.00 97.44 68 TYR A O 1
ATOM 511 N N . ILE A 1 69 ? 8.821 -2.663 -16.108 1.00 97.62 69 ILE A N 1
ATOM 512 C CA . ILE A 1 69 ? 7.594 -3.278 -15.624 1.00 97.62 69 ILE A CA 1
ATOM 513 C C . ILE A 1 69 ? 7.780 -4.783 -15.711 1.00 97.62 69 ILE A C 1
ATOM 515 O O . ILE A 1 69 ? 8.219 -5.296 -16.752 1.00 97.62 69 ILE A O 1
ATOM 519 N N . LYS A 1 70 ? 7.422 -5.467 -14.631 1.00 97.50 70 LYS A N 1
ATOM 520 C CA . LYS A 1 70 ? 7.433 -6.919 -14.553 1.00 97.50 70 LYS A CA 1
ATOM 521 C C . LYS A 1 70 ? 6.056 -7.434 -14.177 1.00 97.50 70 LYS A C 1
ATOM 523 O O . LYS A 1 70 ? 5.301 -6.769 -13.467 1.00 97.50 70 LYS A O 1
ATOM 528 N N . GLU A 1 71 ? 5.737 -8.616 -14.676 1.00 97.56 71 GLU A N 1
ATOM 529 C CA . GLU A 1 71 ? 4.491 -9.309 -14.364 1.00 97.56 71 GLU A CA 1
ATOM 530 C C . GLU A 1 71 ? 4.800 -10.689 -13.807 1.00 97.56 71 GLU A C 1
ATOM 532 O O . GLU A 1 71 ? 5.730 -11.369 -14.249 1.00 97.56 71 GLU A O 1
ATOM 537 N N . SER A 1 72 ? 4.022 -11.079 -12.807 1.00 97.38 72 SER A N 1
ATOM 538 C CA . SER A 1 72 ? 4.101 -12.378 -12.151 1.00 97.38 72 SER A CA 1
ATOM 539 C C . SER A 1 72 ? 2.709 -12.803 -11.700 1.00 97.38 72 SER A C 1
ATOM 541 O O . SER A 1 72 ? 1.743 -12.036 -11.769 1.00 97.38 72 SER A O 1
ATOM 543 N N . LYS A 1 73 ? 2.595 -14.053 -11.257 1.00 96.56 73 LYS A N 1
ATOM 544 C CA . LYS A 1 73 ? 1.337 -14.599 -10.763 1.00 96.56 73 LYS A CA 1
ATOM 545 C C . LYS A 1 73 ? 1.574 -15.427 -9.514 1.00 96.56 73 LYS A C 1
ATOM 547 O O . LYS A 1 73 ? 2.478 -16.257 -9.478 1.00 96.56 73 LYS A O 1
ATOM 552 N N . PHE A 1 74 ? 0.717 -15.246 -8.516 1.00 95.06 74 PHE A N 1
ATOM 553 C CA . PHE A 1 74 ? 0.653 -16.110 -7.344 1.00 95.06 74 PHE A CA 1
ATOM 554 C C . PHE A 1 74 ? -0.723 -16.775 -7.288 1.00 95.06 74 PHE A C 1
ATOM 556 O O . PHE A 1 74 ? -1.697 -16.168 -6.846 1.00 95.06 74 PHE A O 1
ATOM 563 N N . ARG A 1 75 ? -0.820 -18.036 -7.728 1.00 92.88 75 ARG A N 1
ATOM 564 C CA . ARG A 1 75 ? -2.104 -18.757 -7.872 1.00 92.88 75 ARG A CA 1
ATOM 565 C C . ARG A 1 75 ? -3.056 -18.006 -8.817 1.00 92.88 75 ARG A C 1
ATOM 567 O O . ARG A 1 75 ? -2.741 -17.900 -9.997 1.00 92.88 75 ARG A O 1
ATOM 574 N N . ASP A 1 76 ? -4.171 -17.479 -8.311 1.00 94.62 76 ASP A N 1
ATOM 575 C CA . ASP A 1 76 ? -5.170 -16.699 -9.057 1.00 94.62 76 ASP A CA 1
ATOM 576 C C . ASP A 1 76 ? -5.007 -15.179 -8.871 1.00 94.62 76 ASP A C 1
ATOM 578 O O . ASP A 1 76 ? -5.873 -14.405 -9.276 1.00 94.62 76 ASP A O 1
ATOM 582 N N . LEU A 1 77 ? -3.918 -14.739 -8.232 1.00 97.69 77 LEU A N 1
ATOM 583 C CA . LEU A 1 77 ? -3.584 -13.331 -8.048 1.00 97.69 77 LEU A CA 1
ATOM 584 C C . LEU A 1 77 ? -2.576 -12.894 -9.111 1.00 97.69 77 LEU A C 1
ATOM 586 O O . LEU A 1 77 ? -1.432 -13.356 -9.103 1.00 97.69 77 LEU A O 1
ATOM 590 N N . ASP A 1 78 ? -2.991 -11.976 -9.980 1.00 98.00 78 ASP A N 1
ATOM 591 C CA . ASP A 1 78 ? -2.097 -11.335 -10.941 1.00 98.00 78 ASP A CA 1
ATOM 592 C C . ASP A 1 78 ? -1.346 -10.186 -10.261 1.00 98.00 78 ASP A C 1
ATOM 594 O O . ASP A 1 78 ? -1.917 -9.412 -9.486 1.00 98.00 78 ASP A O 1
ATOM 598 N N . ILE A 1 79 ? -0.046 -10.086 -10.534 1.00 98.19 79 ILE A N 1
ATOM 599 C CA . ILE A 1 79 ? 0.852 -9.125 -9.897 1.00 98.19 79 ILE A CA 1
ATOM 600 C C . ILE A 1 79 ? 1.562 -8.326 -10.983 1.00 98.19 79 ILE A C 1
ATOM 602 O O . ILE A 1 79 ? 2.019 -8.864 -11.993 1.00 98.19 79 ILE A O 1
ATOM 606 N N . THR A 1 80 ? 1.672 -7.018 -10.779 1.00 98.06 80 THR A N 1
ATOM 607 C CA . THR A 1 80 ? 2.479 -6.153 -11.635 1.00 98.06 80 THR A CA 1
ATOM 608 C C . THR A 1 80 ? 3.342 -5.237 -10.790 1.00 98.06 80 THR A C 1
ATOM 610 O O . THR A 1 80 ? 2.842 -4.485 -9.956 1.00 98.06 80 THR A O 1
ATOM 613 N N . THR A 1 81 ? 4.644 -5.272 -11.030 1.00 97.56 81 THR A N 1
ATOM 614 C CA . THR A 1 81 ? 5.626 -4.447 -10.331 1.00 97.56 81 THR A CA 1
ATOM 615 C C . THR A 1 81 ? 6.346 -3.551 -11.325 1.00 97.56 81 THR A C 1
ATOM 617 O O . THR A 1 81 ? 6.301 -3.752 -12.544 1.00 97.56 81 THR A O 1
ATOM 620 N N . CYS A 1 82 ? 7.007 -2.523 -10.812 1.00 96.75 82 CYS A N 1
ATOM 621 C CA . CYS A 1 82 ? 7.910 -1.712 -11.603 1.00 96.75 82 CYS A CA 1
ATOM 622 C C . CYS A 1 82 ? 9.183 -1.474 -10.802 1.00 96.75 82 CYS A C 1
ATOM 624 O O . CYS A 1 82 ? 9.118 -1.045 -9.660 1.00 96.75 82 CYS A O 1
ATOM 626 N N . GLU A 1 83 ? 10.332 -1.714 -11.417 1.00 95.75 83 GLU A N 1
ATOM 627 C CA . GLU A 1 83 ? 11.643 -1.570 -10.789 1.00 95.75 83 GLU A CA 1
ATOM 628 C C . GLU A 1 83 ? 12.465 -0.535 -11.551 1.00 95.75 83 GLU A C 1
ATOM 630 O O . GLU A 1 83 ? 12.577 -0.589 -12.781 1.00 95.75 83 GLU A O 1
ATOM 635 N N . LEU A 1 84 ? 13.039 0.430 -10.836 1.00 96.62 84 LEU A N 1
ATOM 636 C CA . LEU A 1 84 ? 13.956 1.395 -11.430 1.00 96.62 84 LEU A CA 1
ATOM 637 C C . LEU A 1 84 ? 15.250 0.740 -11.910 1.00 96.62 84 LEU A C 1
ATOM 639 O O . LEU A 1 84 ? 15.789 -0.179 -11.304 1.00 96.62 84 LEU A O 1
ATOM 643 N N . ILE A 1 85 ? 15.811 1.295 -12.982 1.00 95.69 85 ILE A N 1
ATOM 644 C CA . ILE A 1 85 ? 17.188 0.978 -13.357 1.00 95.69 85 ILE A CA 1
ATOM 645 C C . ILE A 1 85 ? 18.128 1.593 -12.308 1.00 95.69 85 ILE A C 1
ATOM 647 O O . ILE A 1 85 ? 17.953 2.772 -11.977 1.00 95.69 85 ILE A O 1
ATOM 651 N N . PRO A 1 86 ? 19.148 0.861 -11.817 1.00 93.38 86 PRO A N 1
ATOM 652 C CA . PRO A 1 86 ? 20.110 1.395 -10.858 1.00 93.38 86 PRO A CA 1
ATOM 653 C C . PRO A 1 86 ? 20.682 2.759 -11.278 1.00 93.38 86 PRO A C 1
ATOM 655 O O . PRO A 1 86 ? 21.074 2.968 -12.427 1.00 93.38 86 PRO A O 1
ATOM 658 N N . GLY A 1 87 ? 20.700 3.709 -10.339 1.00 92.75 87 GLY A N 1
ATOM 659 C CA . GLY A 1 87 ? 21.130 5.094 -10.576 1.00 92.75 87 GLY A CA 1
ATOM 660 C C . GLY A 1 87 ? 20.048 6.025 -11.146 1.00 92.75 87 GLY A C 1
ATOM 661 O O . GLY A 1 87 ? 20.292 7.223 -11.304 1.00 92.75 87 GLY A O 1
ATOM 662 N N . VAL A 1 88 ? 18.845 5.522 -11.439 1.00 94.44 88 VAL A N 1
ATOM 663 C CA . VAL A 1 88 ? 17.669 6.353 -11.734 1.00 94.44 88 VAL A CA 1
ATOM 664 C C . VAL A 1 88 ? 16.936 6.664 -10.430 1.00 94.44 88 VAL A C 1
ATOM 666 O O . VAL A 1 88 ? 16.720 5.788 -9.606 1.00 94.44 88 VAL A O 1
ATOM 669 N N . LYS A 1 89 ? 16.538 7.925 -10.242 1.00 90.94 89 LYS A N 1
ATOM 670 C CA . LYS A 1 89 ? 15.747 8.366 -9.086 1.00 90.94 89 LYS A CA 1
ATOM 671 C C . LYS A 1 89 ? 14.253 8.138 -9.334 1.00 90.94 89 LYS A C 1
ATOM 673 O O . LYS A 1 89 ? 13.762 8.545 -10.397 1.00 90.94 89 LYS A O 1
ATOM 678 N N . ALA A 1 90 ? 13.505 7.622 -8.353 1.00 89.25 90 ALA A N 1
ATOM 679 C CA . ALA A 1 90 ? 12.047 7.645 -8.440 1.00 89.25 90 ALA A CA 1
ATOM 680 C C . ALA A 1 90 ? 11.520 9.059 -8.653 1.00 89.25 90 ALA A C 1
ATOM 682 O O . ALA A 1 90 ? 11.980 10.060 -8.094 1.00 89.25 90 ALA A O 1
ATOM 683 N N . SER A 1 91 ? 10.493 9.143 -9.485 1.00 91.75 91 SER A N 1
ATOM 684 C CA . SER A 1 91 ? 9.812 10.394 -9.753 1.00 91.75 91 SER A CA 1
ATOM 685 C C . SER A 1 91 ? 8.355 10.131 -10.077 1.00 91.75 91 SER A C 1
ATOM 687 O O . SER A 1 91 ? 7.985 9.054 -10.549 1.00 91.75 91 SER A O 1
ATOM 689 N N . CYS A 1 92 ? 7.529 11.163 -9.906 1.00 90.75 92 CYS A N 1
ATOM 690 C CA . CYS A 1 92 ? 6.138 11.118 -10.348 1.00 90.75 92 CYS A CA 1
ATOM 691 C C . CYS A 1 92 ? 6.001 10.752 -11.820 1.00 90.75 92 CYS A C 1
ATOM 693 O O . CYS A 1 92 ? 5.027 10.105 -12.184 1.00 90.75 92 CYS A O 1
ATOM 695 N N . LEU A 1 93 ? 6.967 11.131 -12.663 1.00 93.44 93 LEU A N 1
ATOM 696 C CA . LEU A 1 93 ? 6.956 10.774 -14.076 1.00 93.44 93 LEU A CA 1
ATOM 697 C C . LEU A 1 93 ? 6.991 9.256 -14.266 1.00 93.44 93 LEU A C 1
ATOM 699 O O . LEU A 1 93 ? 6.184 8.733 -15.029 1.00 93.44 93 LEU A O 1
ATOM 703 N N . VAL A 1 94 ? 7.908 8.565 -13.581 1.00 95.12 94 VAL A N 1
ATOM 704 C CA . VAL A 1 94 ? 8.048 7.106 -13.691 1.00 95.12 94 VAL A CA 1
ATOM 705 C C . VAL A 1 94 ? 6.778 6.425 -13.200 1.00 95.12 94 VAL A C 1
ATOM 707 O O . VAL A 1 94 ? 6.179 5.671 -13.957 1.00 95.12 94 VAL A O 1
ATOM 710 N N . VAL A 1 95 ? 6.305 6.767 -11.997 1.00 95.25 95 VAL A N 1
ATOM 711 C CA . VAL A 1 95 ? 5.100 6.148 -11.419 1.00 95.25 95 VAL A CA 1
ATOM 712 C C . VAL A 1 95 ? 3.852 6.453 -12.250 1.00 95.25 95 VAL A C 1
ATOM 714 O O . VAL A 1 95 ? 3.049 5.565 -12.508 1.00 95.25 95 VAL A O 1
ATOM 717 N N . THR A 1 96 ? 3.702 7.677 -12.761 1.00 94.25 96 THR A N 1
ATOM 718 C CA . THR A 1 96 ? 2.570 8.023 -13.637 1.00 94.25 96 THR A CA 1
ATOM 719 C C . THR A 1 96 ? 2.625 7.242 -14.946 1.00 94.25 96 THR A C 1
ATOM 721 O O . THR A 1 96 ? 1.595 6.762 -15.410 1.00 94.25 96 THR A O 1
ATOM 724 N N . LYS A 1 97 ? 3.807 7.103 -15.563 1.00 95.88 97 LYS A N 1
ATOM 725 C CA . LYS A 1 97 ? 3.963 6.287 -16.775 1.00 95.88 97 LYS A CA 1
ATOM 726 C C . LYS A 1 97 ? 3.682 4.814 -16.499 1.00 95.88 97 LYS A C 1
ATOM 728 O O . LYS A 1 97 ? 3.019 4.182 -17.316 1.00 95.88 97 LYS A O 1
ATOM 733 N N . PHE A 1 98 ? 4.136 4.306 -15.356 1.00 96.81 98 PHE A N 1
ATOM 734 C CA . PHE A 1 98 ? 3.868 2.946 -14.916 1.00 96.81 98 PHE A CA 1
ATOM 735 C C . PHE A 1 98 ? 2.362 2.708 -14.790 1.00 96.81 98 PHE A C 1
ATOM 737 O O . PHE A 1 98 ? 1.806 1.911 -15.541 1.00 96.81 98 PHE A O 1
ATOM 744 N N . VAL A 1 99 ? 1.682 3.477 -13.938 1.00 94.81 99 VAL A N 1
ATOM 745 C CA . VAL A 1 99 ? 0.235 3.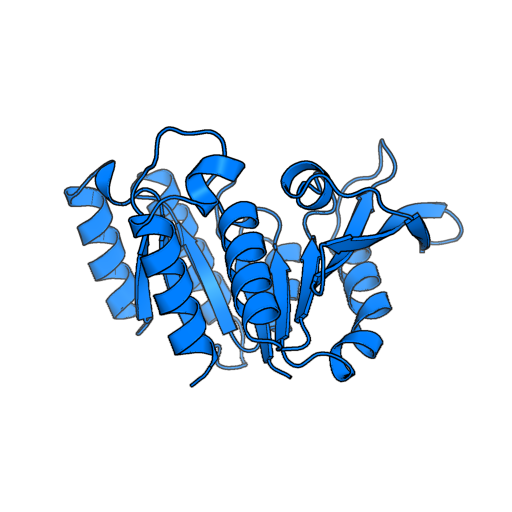362 -13.719 1.00 94.81 99 VAL A CA 1
ATOM 746 C C . VAL A 1 99 ? -0.533 3.492 -15.032 1.00 94.81 99 VAL A C 1
ATOM 748 O O . VAL A 1 99 ? -1.371 2.646 -15.332 1.00 94.81 99 VAL A O 1
ATOM 751 N N . LYS A 1 100 ? -0.221 4.496 -15.866 1.00 94.62 100 LYS A N 1
ATOM 752 C CA . LYS A 1 100 ? -0.869 4.670 -17.178 1.00 94.62 100 LYS A CA 1
ATOM 753 C C . LYS A 1 100 ? -0.707 3.444 -18.071 1.00 94.62 100 LYS A C 1
ATOM 755 O O . LYS A 1 100 ? -1.659 3.055 -18.733 1.00 94.62 100 LYS A O 1
ATOM 760 N N . SER A 1 101 ? 0.470 2.820 -18.076 1.00 94.94 101 SER A N 1
ATOM 761 C CA . SER A 1 101 ? 0.735 1.652 -18.921 1.00 94.94 101 SER A CA 1
ATOM 762 C C . SER A 1 101 ? -0.059 0.401 -18.533 1.00 94.94 101 SER A C 1
ATOM 764 O O . SER A 1 101 ? -0.225 -0.478 -19.374 1.00 94.94 101 SER A O 1
ATOM 766 N N . ILE A 1 102 ? -0.562 0.338 -17.296 1.00 94.56 102 ILE A N 1
ATOM 767 C CA . ILE A 1 102 ? -1.356 -0.784 -16.778 1.00 94.56 102 ILE A CA 1
ATOM 768 C C . ILE A 1 102 ? -2.830 -0.417 -16.557 1.00 94.56 102 ILE A C 1
ATOM 770 O O . ILE A 1 102 ? -3.636 -1.294 -16.266 1.00 94.56 102 ILE A O 1
ATOM 774 N N . THR A 1 103 ? -3.209 0.855 -16.729 1.00 93.06 103 THR A N 1
ATOM 775 C CA . THR A 1 103 ? -4.575 1.342 -16.465 1.00 93.06 103 THR A CA 1
ATOM 776 C C . THR A 1 103 ? -5.604 0.638 -17.349 1.00 93.06 103 THR A C 1
ATOM 778 O O . THR A 1 103 ? -6.660 0.245 -16.862 1.00 93.06 103 THR A O 1
ATOM 781 N N . ASP A 1 104 ? -5.282 0.389 -18.623 1.00 92.50 104 ASP A N 1
ATOM 782 C CA . ASP A 1 104 ? -6.179 -0.336 -19.533 1.00 92.50 104 ASP A CA 1
ATOM 783 C C . ASP A 1 104 ? -6.467 -1.764 -19.065 1.00 92.50 104 ASP A C 1
ATOM 785 O O . ASP A 1 104 ? -7.518 -2.312 -19.397 1.00 92.50 104 ASP A O 1
ATOM 789 N N . LYS A 1 105 ? -5.567 -2.362 -18.271 1.00 93.12 105 LYS A N 1
ATOM 790 C CA . LYS A 1 105 ? -5.771 -3.695 -17.702 1.00 93.12 105 LYS A CA 1
ATOM 791 C C . LYS A 1 105 ? -6.783 -3.688 -16.564 1.00 93.12 105 LYS A C 1
ATOM 793 O O . LYS A 1 105 ? -7.443 -4.700 -16.360 1.00 93.12 105 LYS A O 1
ATOM 798 N N . PHE A 1 106 ? -6.949 -2.568 -15.854 1.00 95.56 106 PHE A N 1
ATOM 799 C CA . PHE A 1 106 ? -7.783 -2.497 -14.647 1.00 95.56 106 PHE A CA 1
ATOM 800 C C . PHE A 1 106 ? -9.229 -2.928 -14.920 1.00 95.56 106 PHE A C 1
ATOM 802 O O . PHE A 1 106 ? -9.840 -3.589 -14.085 1.00 95.56 106 PHE A O 1
ATOM 809 N N . LYS A 1 107 ? -9.748 -2.655 -16.125 1.00 95.00 107 LYS A N 1
ATOM 810 C CA . LYS A 1 107 ? -11.102 -3.049 -16.553 1.00 95.00 107 LYS A CA 1
ATOM 811 C C . LYS A 1 107 ? -11.351 -4.564 -16.565 1.00 95.00 107 LYS A C 1
ATOM 813 O O . LYS A 1 107 ? -12.503 -4.981 -16.605 1.00 95.00 107 LYS A O 1
ATOM 818 N N . HIS A 1 108 ? -10.297 -5.380 -16.562 1.00 96.81 108 HIS A N 1
ATOM 819 C CA . HIS A 1 108 ? -10.388 -6.842 -16.538 1.00 96.81 108 HIS A CA 1
ATOM 820 C C . HIS A 1 108 ? -10.429 -7.425 -15.119 1.00 96.81 108 HIS A C 1
ATOM 822 O O . HIS A 1 108 ? -10.628 -8.631 -14.967 1.00 96.81 108 HIS A O 1
ATOM 828 N N . TYR A 1 109 ? -10.282 -6.576 -14.099 1.00 98.12 109 TYR A N 1
ATOM 829 C CA . TYR A 1 109 ? -10.255 -6.963 -12.696 1.00 98.12 109 TYR A CA 1
ATOM 830 C C . TYR A 1 109 ? -11.429 -6.356 -11.932 1.00 98.12 109 TYR A C 1
ATOM 832 O O . TYR A 1 109 ? -11.901 -5.245 -12.191 1.00 98.12 109 TYR A O 1
ATOM 840 N N . GLU A 1 110 ? -11.905 -7.094 -10.940 1.00 98.00 110 GLU A N 1
ATOM 841 C CA . GLU A 1 110 ? -12.928 -6.611 -10.021 1.00 98.00 110 GLU A CA 1
ATOM 842 C C . GLU A 1 110 ? -12.305 -5.713 -8.954 1.00 98.00 110 GLU A C 1
ATOM 844 O O . GLU A 1 110 ? -12.900 -4.695 -8.587 1.00 98.00 110 GLU A O 1
ATOM 849 N N . TYR A 1 111 ? -11.076 -6.038 -8.540 1.00 98.50 111 TYR A N 1
ATOM 850 C CA . TYR A 1 111 ? -10.298 -5.298 -7.555 1.00 98.50 111 TYR A CA 1
ATOM 851 C C . TYR A 1 111 ? -8.881 -5.032 -8.061 1.00 98.50 111 TYR A C 1
ATOM 853 O O . TYR A 1 111 ? -8.197 -5.935 -8.538 1.00 98.50 111 TYR A O 1
ATOM 861 N N . VAL A 1 112 ? -8.426 -3.793 -7.899 1.00 98.56 112 VAL A N 1
ATOM 862 C CA . VAL A 1 112 ? -7.028 -3.409 -8.114 1.00 98.56 112 VAL A CA 1
ATOM 863 C C . VAL A 1 112 ? -6.481 -2.889 -6.794 1.00 98.56 112 VAL A C 1
ATOM 865 O O . VAL A 1 112 ? -6.945 -1.861 -6.297 1.00 98.56 112 VAL A O 1
ATOM 868 N N . ILE A 1 113 ? -5.523 -3.609 -6.217 1.00 98.62 113 ILE A N 1
ATOM 869 C CA . ILE A 1 113 ? -4.847 -3.243 -4.972 1.00 98.62 113 ILE A CA 1
ATOM 870 C C . ILE A 1 113 ? -3.503 -2.620 -5.330 1.00 98.62 113 ILE A C 1
ATOM 872 O O . ILE A 1 113 ? -2.697 -3.249 -6.003 1.00 98.62 113 ILE A O 1
ATOM 876 N N . ILE A 1 114 ? -3.257 -1.392 -4.891 1.00 98.38 114 ILE A N 1
ATOM 877 C CA . ILE A 1 114 ? -2.031 -0.644 -5.168 1.00 98.38 114 ILE A CA 1
ATOM 878 C C . ILE A 1 114 ? -1.269 -0.477 -3.856 1.00 98.38 114 ILE A C 1
ATOM 880 O O . ILE A 1 114 ? -1.759 0.194 -2.948 1.00 98.38 114 ILE A O 1
ATOM 884 N N . ASP A 1 115 ? -0.078 -1.059 -3.757 1.00 97.81 115 ASP A N 1
ATOM 885 C CA . ASP A 1 115 ? 0.857 -0.788 -2.666 1.00 97.81 115 ASP A CA 1
ATOM 886 C C . ASP A 1 115 ? 1.668 0.469 -2.984 1.00 97.81 115 ASP A C 1
ATOM 888 O O . ASP A 1 115 ? 2.281 0.574 -4.048 1.00 97.81 115 ASP A O 1
ATOM 892 N N . SER A 1 116 ? 1.626 1.461 -2.096 1.00 96.88 116 SER A N 1
ATOM 893 C CA . SER A 1 116 ? 2.309 2.733 -2.317 1.00 96.88 116 SER A CA 1
ATOM 894 C C . SER A 1 116 ? 3.715 2.743 -1.712 1.00 96.88 116 SER A C 1
ATOM 896 O O . SER A 1 116 ? 3.931 2.167 -0.641 1.00 96.88 116 SER A O 1
ATOM 898 N N . PRO A 1 117 ? 4.638 3.558 -2.255 1.00 95.38 117 PRO A N 1
ATOM 899 C CA . PRO A 1 117 ? 5.843 3.916 -1.520 1.00 95.38 117 PRO A CA 1
ATOM 900 C C . PRO A 1 117 ? 5.485 4.674 -0.231 1.00 95.38 117 PRO A C 1
ATOM 902 O O . PRO A 1 117 ? 4.352 5.156 -0.070 1.00 95.38 117 PRO A O 1
ATOM 905 N N . PRO A 1 118 ? 6.413 4.786 0.731 1.00 93.44 118 PRO A N 1
ATOM 906 C CA . PRO A 1 118 ? 6.194 5.598 1.920 1.00 93.44 118 PRO A CA 1
ATOM 907 C C . PRO A 1 118 ? 6.103 7.097 1.600 1.00 93.44 118 PRO A C 1
ATOM 909 O O . PRO A 1 118 ? 6.711 7.597 0.654 1.00 93.44 118 PRO A O 1
ATOM 912 N N . GLY A 1 119 ? 5.398 7.832 2.459 1.00 91.25 119 GLY A N 1
ATOM 913 C CA . GLY A 1 119 ? 5.394 9.294 2.458 1.00 91.25 119 GLY A CA 1
ATOM 914 C C . GLY A 1 119 ? 4.053 9.915 2.085 1.00 91.25 119 GLY A C 1
ATOM 915 O O . GLY A 1 119 ? 3.026 9.254 1.963 1.00 91.25 119 GLY A O 1
ATOM 916 N N . THR A 1 120 ? 4.070 11.235 1.921 1.00 92.31 120 THR A N 1
ATOM 917 C CA . THR A 1 120 ? 2.896 12.060 1.577 1.00 92.31 120 THR A CA 1
ATOM 918 C C . THR A 1 120 ? 3.191 12.976 0.386 1.00 92.31 120 THR A C 1
ATOM 920 O O . THR A 1 120 ? 2.611 14.050 0.243 1.00 92.31 120 THR A O 1
ATOM 923 N N . GLY A 1 121 ? 4.190 12.599 -0.417 1.00 92.19 121 GLY A N 1
ATOM 924 C CA . GLY A 1 121 ? 4.645 13.364 -1.571 1.00 92.19 121 GLY A CA 1
ATOM 925 C C . GLY A 1 121 ? 3.746 13.185 -2.792 1.00 92.19 121 GLY A C 1
ATOM 926 O O . GLY A 1 121 ? 2.764 12.442 -2.782 1.00 92.19 121 GLY A O 1
ATOM 927 N N . SER A 1 122 ? 4.134 13.826 -3.889 1.00 92.75 122 SER A N 1
ATOM 928 C CA . SER A 1 122 ? 3.385 13.828 -5.150 1.00 92.75 122 SER A CA 1
ATOM 929 C C . SER A 1 122 ? 3.164 12.430 -5.751 1.00 92.75 122 SER A C 1
ATOM 931 O O . SER A 1 122 ? 2.144 12.208 -6.405 1.00 92.75 122 SER A O 1
ATOM 933 N N . ILE A 1 123 ? 4.059 11.467 -5.485 1.00 94.50 123 ILE A N 1
ATOM 934 C CA . ILE A 1 123 ? 3.887 10.068 -5.909 1.00 94.50 123 ILE A CA 1
ATOM 935 C C . ILE A 1 123 ? 2.663 9.460 -5.217 1.00 94.50 123 ILE A C 1
ATOM 937 O O . ILE A 1 123 ? 1.720 9.040 -5.884 1.00 94.50 123 ILE A O 1
ATOM 941 N N . VAL A 1 124 ? 2.646 9.478 -3.882 1.00 95.62 124 VAL A N 1
ATOM 942 C CA . VAL A 1 124 ? 1.543 8.929 -3.085 1.00 95.62 124 VAL A CA 1
ATOM 943 C C . VAL A 1 124 ? 0.245 9.685 -3.368 1.00 95.62 124 VAL A C 1
ATOM 945 O O . VAL A 1 124 ? -0.786 9.054 -3.576 1.00 95.62 124 VAL A O 1
ATOM 948 N N . TYR A 1 125 ? 0.295 11.017 -3.487 1.00 95.50 125 TYR A N 1
ATOM 949 C CA . TYR A 1 125 ? -0.859 11.830 -3.890 1.00 95.50 125 TYR A CA 1
ATOM 950 C C . TYR A 1 125 ? -1.486 11.339 -5.206 1.00 95.50 125 TYR A C 1
ATOM 952 O O . TYR A 1 125 ? -2.702 11.182 -5.291 1.00 95.50 125 TYR A O 1
ATOM 960 N N . THR A 1 126 ? -0.665 11.032 -6.218 1.00 94.44 126 THR A N 1
ATOM 961 C CA . THR A 1 126 ? -1.139 10.538 -7.523 1.00 94.44 126 THR A CA 1
ATOM 962 C C . THR A 1 126 ? -1.832 9.176 -7.400 1.00 94.44 126 THR A C 1
ATOM 964 O O . THR A 1 126 ? -2.901 8.981 -7.977 1.00 94.44 126 THR A O 1
ATOM 967 N N . LEU A 1 127 ? -1.269 8.252 -6.612 1.00 96.31 127 LEU A N 1
ATOM 968 C CA . LEU A 1 127 ? -1.851 6.921 -6.381 1.00 96.31 127 LEU A CA 1
ATOM 969 C C . LEU A 1 127 ? -3.145 6.979 -5.560 1.00 96.31 127 LEU A C 1
ATOM 971 O O . LEU A 1 127 ? -4.073 6.205 -5.786 1.00 96.31 127 LEU A O 1
ATOM 975 N N . VAL A 1 128 ? -3.236 7.906 -4.608 1.00 96.50 128 VAL A N 1
ATOM 976 C CA . VAL A 1 128 ? -4.464 8.137 -3.838 1.00 96.50 128 VAL A CA 1
ATOM 977 C C . VAL A 1 128 ? -5.542 8.766 -4.725 1.00 96.50 128 VAL A C 1
ATOM 979 O O . VAL A 1 128 ? -6.711 8.391 -4.631 1.00 96.50 128 VAL A O 1
ATOM 982 N N . LYS A 1 129 ? -5.173 9.686 -5.627 1.00 94.94 129 LYS A N 1
ATOM 983 C CA . LYS A 1 129 ? -6.128 10.363 -6.514 1.00 94.94 129 LYS A CA 1
ATOM 984 C C . LYS A 1 129 ? -6.877 9.387 -7.426 1.00 94.94 129 LYS A C 1
ATOM 986 O O . LYS A 1 129 ? -8.082 9.545 -7.602 1.00 94.94 129 LYS A O 1
ATOM 991 N N . ILE A 1 130 ? -6.209 8.359 -7.947 1.00 94.19 130 ILE A N 1
ATOM 992 C CA . ILE A 1 130 ? -6.833 7.353 -8.828 1.00 94.19 130 ILE A CA 1
ATOM 993 C C . ILE A 1 130 ? -7.644 6.280 -8.082 1.00 94.19 130 ILE A C 1
ATOM 995 O O . ILE A 1 130 ? -8.370 5.515 -8.713 1.00 94.19 130 ILE A O 1
ATOM 999 N N . ALA A 1 131 ? -7.523 6.193 -6.756 1.00 95.94 131 ALA A N 1
ATOM 1000 C CA . ALA A 1 131 ? -8.214 5.183 -5.965 1.00 95.94 131 ALA A CA 1
ATOM 1001 C C . ALA A 1 131 ? -9.635 5.615 -5.588 1.00 95.94 131 ALA A C 1
ATOM 1003 O O . ALA A 1 131 ? -9.910 6.799 -5.376 1.00 95.94 131 ALA A O 1
ATOM 1004 N N . ASN A 1 132 ? -10.539 4.644 -5.450 1.00 95.06 132 ASN A N 1
ATOM 1005 C CA . ASN A 1 132 ? -11.857 4.851 -4.846 1.00 95.06 132 ASN A CA 1
ATOM 1006 C C . ASN A 1 132 ? -11.768 4.744 -3.318 1.00 95.06 132 ASN A C 1
ATOM 1008 O O . ASN A 1 132 ? -12.382 5.526 -2.592 1.00 95.06 132 ASN A O 1
ATOM 1012 N N . THR A 1 133 ? -10.988 3.767 -2.844 1.00 97.44 133 THR A N 1
ATOM 1013 C CA . THR A 1 133 ? -10.755 3.508 -1.421 1.00 97.44 133 THR A CA 1
ATOM 1014 C C . THR A 1 133 ? -9.282 3.678 -1.077 1.00 97.44 133 THR A C 1
ATOM 1016 O O . THR A 1 133 ? -8.404 3.282 -1.840 1.00 97.44 133 THR A O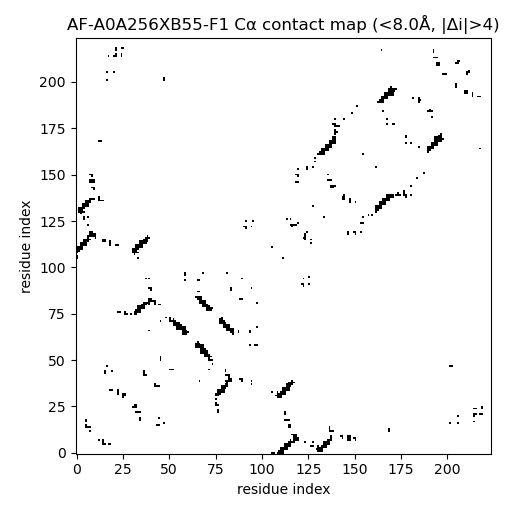 1
ATOM 1019 N N . VAL A 1 134 ? -9.008 4.243 0.092 1.00 97.94 134 VAL A N 1
ATOM 1020 C CA . VAL A 1 134 ? -7.663 4.406 0.638 1.00 97.94 134 VAL A CA 1
ATOM 1021 C C . VAL A 1 134 ? -7.577 3.633 1.941 1.00 97.94 134 VAL A C 1
ATOM 1023 O O . VAL A 1 134 ? -8.375 3.848 2.852 1.00 97.94 134 VAL A O 1
ATOM 1026 N N . ILE A 1 135 ? -6.599 2.742 2.040 1.00 98.50 135 ILE A N 1
ATOM 1027 C CA . ILE A 1 135 ? -6.249 2.073 3.289 1.00 98.50 135 ILE A CA 1
ATOM 1028 C C . ILE A 1 135 ? -5.066 2.833 3.880 1.00 98.50 135 ILE A C 1
ATOM 1030 O O . ILE A 1 135 ? -3.944 2.724 3.389 1.00 98.50 135 ILE A O 1
ATOM 1034 N N . ALA A 1 136 ? -5.342 3.641 4.902 1.00 98.06 136 ALA A N 1
ATOM 1035 C CA . ALA A 1 136 ? -4.380 4.492 5.587 1.00 98.06 136 ALA A CA 1
ATOM 1036 C C . ALA A 1 136 ? -3.701 3.707 6.718 1.00 98.06 136 ALA A C 1
ATOM 1038 O O . ALA A 1 136 ? -4.254 3.561 7.808 1.00 98.06 136 ALA A O 1
ATOM 1039 N N . VAL A 1 137 ? -2.504 3.183 6.459 1.00 98.31 137 VAL A N 1
ATOM 1040 C CA . VAL A 1 137 ? -1.744 2.371 7.415 1.00 98.31 137 VAL A CA 1
ATOM 1041 C C . VAL A 1 137 ? -0.858 3.256 8.287 1.00 98.31 137 VAL A C 1
ATOM 1043 O O . VAL A 1 137 ? -0.059 4.054 7.791 1.00 98.31 137 VAL A O 1
ATOM 1046 N N . THR A 1 138 ? -0.953 3.073 9.600 1.00 97.69 138 THR A N 1
ATOM 1047 C CA . THR A 1 138 ? -0.070 3.691 10.593 1.00 97.69 138 THR A CA 1
ATOM 1048 C C . THR A 1 138 ? 0.276 2.704 11.711 1.00 97.69 138 THR A C 1
ATOM 1050 O O . THR A 1 138 ? -0.207 1.575 11.727 1.00 97.69 138 THR A O 1
ATOM 1053 N N . GLU A 1 139 ? 1.134 3.115 12.637 1.00 96.88 139 GLU A N 1
ATOM 1054 C CA . GLU A 1 139 ? 1.522 2.358 13.830 1.00 96.88 139 GLU A CA 1
ATOM 1055 C C . GLU A 1 139 ? 1.550 3.291 15.055 1.00 96.88 139 GLU A C 1
ATOM 1057 O O . GLU A 1 139 ? 1.779 4.497 14.888 1.00 96.88 139 GLU A O 1
ATOM 1062 N N . PRO A 1 140 ? 1.355 2.781 16.286 1.00 97.06 140 PRO A N 1
ATOM 1063 C CA . PRO A 1 140 ? 1.285 3.589 17.506 1.00 97.06 140 PRO A CA 1
ATOM 1064 C C . PRO A 1 140 ? 2.673 4.061 17.965 1.00 97.06 140 PRO A C 1
ATOM 1066 O O . PRO A 1 140 ? 3.186 3.683 19.015 1.00 97.06 140 PRO A O 1
ATOM 1069 N N . THR A 1 141 ? 3.287 4.925 17.160 1.00 96.12 141 THR A N 1
ATOM 1070 C CA . THR A 1 141 ? 4.519 5.658 17.464 1.00 96.12 141 THR A CA 1
ATOM 1071 C C . THR A 1 141 ? 4.282 7.150 17.253 1.00 96.12 141 THR A C 1
ATOM 1073 O O . THR A 1 141 ? 3.450 7.543 16.437 1.00 96.12 141 THR A O 1
ATOM 1076 N N . ARG A 1 142 ? 5.028 8.018 17.950 1.00 95.19 142 ARG A N 1
ATOM 1077 C CA . ARG A 1 142 ? 4.893 9.480 17.778 1.00 95.19 142 ARG A CA 1
ATOM 1078 C C . ARG A 1 142 ? 5.098 9.922 16.328 1.00 95.19 142 ARG A C 1
ATOM 1080 O O . ARG A 1 142 ? 4.335 10.740 15.824 1.00 95.19 142 ARG A O 1
ATOM 1087 N N . LEU A 1 143 ? 6.087 9.337 15.652 1.00 93.81 143 LEU A N 1
ATOM 1088 C CA . LEU A 1 143 ? 6.327 9.577 14.230 1.00 93.81 143 LEU A CA 1
ATOM 1089 C C . LEU A 1 143 ? 5.164 9.064 13.369 1.00 93.81 143 LEU A C 1
ATOM 1091 O O . LEU A 1 143 ? 4.656 9.816 12.546 1.00 93.81 143 LEU A O 1
ATOM 1095 N N . GLY A 1 144 ? 4.677 7.841 13.619 1.00 95.38 144 GLY A N 1
ATOM 1096 C CA . GLY A 1 144 ? 3.535 7.267 12.898 1.00 95.38 144 GLY A CA 1
ATOM 1097 C C . GLY A 1 144 ? 2.267 8.118 13.000 1.00 95.38 144 GLY A C 1
ATOM 1098 O O . GLY A 1 144 ? 1.585 8.327 11.999 1.00 95.38 144 GLY A O 1
ATOM 1099 N N . ILE A 1 145 ? 1.986 8.689 14.174 1.00 96.19 145 ILE A N 1
ATOM 1100 C CA . ILE A 1 145 ? 0.864 9.616 14.381 1.00 96.19 145 ILE A CA 1
ATOM 1101 C C . ILE A 1 145 ? 1.038 10.893 13.555 1.00 96.19 145 ILE A C 1
ATOM 1103 O O . ILE A 1 145 ? 0.103 11.326 12.883 1.00 96.19 145 ILE A O 1
ATOM 1107 N N . ASN A 1 146 ? 2.220 11.510 13.606 1.00 95.56 146 ASN A N 1
ATOM 1108 C CA . ASN A 1 146 ? 2.487 12.755 12.888 1.00 95.56 146 ASN A CA 1
ATOM 1109 C C . ASN A 1 146 ? 2.395 12.558 11.370 1.00 95.56 146 ASN A C 1
ATOM 1111 O O . ASN A 1 146 ? 1.788 13.371 10.673 1.00 95.56 146 ASN A O 1
ATOM 1115 N N . ASP A 1 147 ? 2.957 11.462 10.865 1.00 95.62 147 ASP A N 1
ATOM 1116 C CA . ASP A 1 147 ? 2.924 11.126 9.445 1.00 95.62 147 ASP A CA 1
ATOM 1117 C C . ASP A 1 147 ? 1.517 10.720 8.988 1.00 95.62 147 ASP A C 1
ATOM 1119 O O . ASP A 1 147 ? 1.095 11.103 7.898 1.00 95.62 147 ASP A O 1
ATOM 1123 N N . TYR A 1 148 ? 0.748 10.031 9.838 1.00 96.69 148 TYR A N 1
ATOM 1124 C CA . TYR A 1 148 ? -0.670 9.754 9.600 1.00 96.69 148 TYR A CA 1
ATOM 1125 C C . TYR A 1 148 ? -1.485 11.044 9.477 1.00 96.69 148 TYR A C 1
ATOM 1127 O O . TYR A 1 148 ? -2.230 11.201 8.517 1.00 96.69 148 TYR A O 1
ATOM 1135 N N . LEU A 1 149 ? -1.308 12.009 10.383 1.00 96.38 149 LEU A N 1
ATOM 1136 C CA . LEU A 1 149 ? -2.016 13.291 10.305 1.00 96.38 149 LEU A CA 1
ATOM 1137 C C . LEU A 1 149 ? -1.670 14.073 9.033 1.00 96.38 149 LEU A C 1
ATOM 1139 O O . LEU A 1 149 ? -2.566 14.612 8.382 1.00 96.38 149 LEU A O 1
ATOM 1143 N N . LYS A 1 150 ? -0.391 14.100 8.639 1.00 96.25 150 LYS A N 1
ATOM 1144 C CA . LYS A 1 150 ? 0.032 14.695 7.360 1.00 96.25 150 LYS A CA 1
ATOM 1145 C C . LYS A 1 150 ? -0.605 13.977 6.171 1.00 96.25 150 LYS A C 1
ATOM 1147 O O . LYS A 1 150 ? -1.060 14.632 5.236 1.00 96.25 150 LYS A O 1
ATOM 1152 N N . PHE A 1 151 ? -0.670 12.647 6.213 1.00 96.88 151 PHE A N 1
ATOM 1153 C CA . PHE A 1 151 ? -1.291 11.838 5.169 1.00 96.88 151 PHE A CA 1
ATOM 1154 C C . PHE A 1 151 ? -2.801 12.101 5.062 1.00 96.88 151 PHE A C 1
ATOM 1156 O O . PHE A 1 151 ? -3.298 12.356 3.969 1.00 96.88 151 PHE A O 1
ATOM 1163 N N . MET A 1 152 ? -3.519 12.154 6.186 1.00 96.12 152 MET A N 1
ATOM 1164 C CA . MET A 1 152 ? -4.945 12.496 6.214 1.00 96.12 152 MET A CA 1
ATOM 1165 C C . MET A 1 152 ? -5.202 13.924 5.724 1.00 96.12 152 MET A C 1
ATOM 1167 O O . MET A 1 152 ? -6.136 14.155 4.957 1.00 96.12 152 ME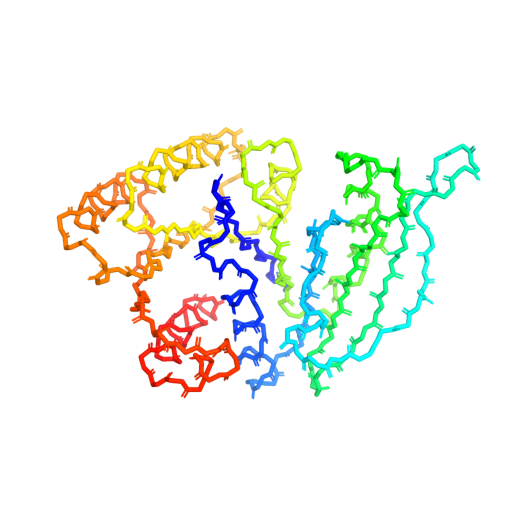T A O 1
ATOM 1171 N N . SER A 1 153 ? -4.337 14.875 6.088 1.00 95.12 153 SER A N 1
ATOM 1172 C CA . SER A 1 153 ? -4.389 16.242 5.558 1.00 95.12 153 SER A CA 1
ATOM 1173 C C . SER A 1 153 ? -4.205 16.275 4.037 1.00 95.12 153 SER A C 1
ATOM 1175 O O . SER A 1 153 ? -4.942 16.976 3.349 1.00 95.12 153 SER A O 1
ATOM 1177 N N . MET A 1 154 ? -3.277 15.479 3.493 1.00 95.75 154 MET A N 1
ATOM 1178 C CA . MET A 1 154 ? -3.080 15.336 2.048 1.00 95.75 154 MET A CA 1
ATOM 1179 C C . MET A 1 154 ? -4.323 14.760 1.353 1.00 95.75 154 MET A C 1
ATOM 1181 O O . MET A 1 154 ? -4.713 15.286 0.313 1.00 95.75 154 MET A O 1
ATOM 1185 N N . ILE A 1 155 ? -4.963 13.727 1.920 1.00 95.06 155 ILE A N 1
ATOM 1186 C CA . ILE A 1 155 ? -6.225 13.179 1.385 1.00 95.06 155 ILE A CA 1
ATOM 1187 C C . ILE A 1 155 ? -7.305 14.265 1.347 1.00 95.06 155 ILE A C 1
ATOM 1189 O O . ILE A 1 155 ? -8.008 14.380 0.350 1.00 95.06 155 ILE A O 1
ATOM 1193 N N . GLY A 1 156 ? -7.396 15.105 2.382 1.00 93.06 156 GLY A N 1
ATOM 1194 C CA . GLY A 1 156 ? -8.347 16.221 2.436 1.00 93.06 156 GLY A CA 1
ATOM 1195 C C . GLY A 1 156 ? -8.146 17.299 1.361 1.00 93.06 156 GLY A C 1
ATOM 1196 O O . GLY A 1 156 ? -9.024 18.133 1.173 1.00 93.06 156 GLY A O 1
ATOM 1197 N N . ARG A 1 157 ? -7.014 17.292 0.641 1.00 93.06 157 ARG A N 1
ATOM 1198 C CA . ARG A 1 157 ? -6.746 18.182 -0.507 1.00 93.06 157 ARG A CA 1
ATOM 1199 C C . ARG A 1 157 ? -7.170 17.584 -1.850 1.00 93.06 157 ARG A C 1
ATOM 1201 O O . ARG A 1 157 ? -6.907 18.187 -2.888 1.00 93.06 157 ARG A O 1
ATOM 1208 N N . ILE A 1 158 ? -7.719 16.375 -1.854 1.00 93.38 158 ILE A N 1
ATOM 1209 C CA . ILE A 1 158 ? -8.243 15.728 -3.053 1.00 93.38 158 ILE A CA 1
ATOM 1210 C C . ILE A 1 158 ? -9.724 16.086 -3.151 1.00 93.38 158 ILE A C 1
ATOM 1212 O O . ILE A 1 158 ? -10.469 15.893 -2.195 1.00 93.38 158 ILE A O 1
ATOM 1216 N N . GLU A 1 159 ? -10.128 16.639 -4.294 1.00 87.44 159 GLU A N 1
ATOM 1217 C CA . GLU A 1 159 ? -11.499 17.109 -4.525 1.00 87.44 159 GLU A CA 1
ATOM 1218 C C . GLU A 1 159 ? -12.499 15.949 -4.491 1.00 87.44 159 GLU A C 1
ATOM 1220 O O . GLU A 1 159 ? -13.593 16.064 -3.936 1.00 87.44 159 GLU A O 1
ATOM 1225 N N . GLU A 1 160 ? -12.118 14.799 -5.052 1.00 89.50 160 GLU A N 1
ATOM 1226 C CA . GLU A 1 160 ? -12.959 13.614 -5.081 1.00 89.50 160 GLU A CA 1
ATOM 1227 C C . GLU A 1 160 ? -12.994 12.928 -3.711 1.00 89.50 160 GLU A C 1
ATOM 1229 O O . GLU A 1 160 ? -11.970 12.477 -3.187 1.00 89.50 160 GLU A O 1
ATOM 1234 N N . LYS A 1 161 ? -14.201 12.757 -3.162 1.00 89.12 161 LYS A N 1
ATOM 1235 C CA . LYS A 1 161 ? -14.406 12.049 -1.895 1.00 89.12 161 LYS A CA 1
ATOM 1236 C C . LYS A 1 161 ? -13.862 10.618 -1.978 1.00 89.12 161 LYS A C 1
ATOM 1238 O O . LYS A 1 161 ? -14.266 9.835 -2.837 1.00 89.12 161 LYS A O 1
ATOM 1243 N N . LYS A 1 162 ? -12.969 10.267 -1.050 1.00 93.44 162 LYS A N 1
ATOM 1244 C CA . LYS A 1 162 ? -12.392 8.922 -0.910 1.00 93.44 162 LYS A CA 1
ATOM 1245 C C . LYS A 1 162 ? -13.046 8.177 0.247 1.00 93.44 162 LYS A C 1
ATOM 1247 O O . LYS A 1 162 ? -13.293 8.765 1.298 1.00 93.44 162 LYS A O 1
ATOM 1252 N N . HIS A 1 163 ? -13.290 6.879 0.079 1.00 95.38 163 HIS A N 1
ATOM 1253 C CA . HIS A 1 163 ? -13.592 6.012 1.217 1.00 95.38 163 HIS A CA 1
ATOM 1254 C C . HIS A 1 163 ? -12.278 5.681 1.931 1.00 95.38 163 HIS A C 1
ATOM 1256 O O . HIS A 1 163 ? -11.354 5.186 1.290 1.00 95.38 163 HIS A O 1
ATOM 1262 N N . VAL A 1 164 ? -12.160 5.966 3.228 1.00 96.94 164 VAL A N 1
ATOM 1263 C CA . VAL A 1 164 ? -10.899 5.775 3.961 1.00 96.94 164 VAL A CA 1
ATOM 1264 C C . VAL A 1 164 ? -11.078 4.764 5.087 1.00 96.94 164 VAL A C 1
ATOM 1266 O O . VAL A 1 164 ? -11.947 4.915 5.948 1.00 96.94 164 VAL A O 1
ATOM 1269 N N . ILE A 1 165 ? -10.220 3.744 5.082 1.00 98.06 165 ILE A N 1
ATOM 1270 C CA . ILE A 1 165 ? -10.089 2.754 6.151 1.00 98.06 165 ILE A CA 1
ATOM 1271 C C . ILE A 1 165 ? -8.749 3.002 6.835 1.00 98.06 165 ILE A C 1
ATOM 1273 O O . ILE A 1 165 ? -7.696 2.863 6.215 1.00 98.06 165 ILE A O 1
ATOM 1277 N N . THR A 1 166 ? -8.779 3.358 8.110 1.00 98.31 166 THR A N 1
ATOM 1278 C CA . THR A 1 166 ? -7.579 3.530 8.926 1.00 98.31 166 THR A CA 1
ATOM 1279 C C . THR A 1 166 ? -7.166 2.185 9.496 1.00 98.31 166 THR A C 1
ATOM 1281 O O . THR A 1 166 ? -7.942 1.531 10.190 1.00 98.31 166 THR A O 1
ATOM 1284 N N . VAL A 1 167 ? -5.932 1.767 9.229 1.00 98.44 167 VAL A N 1
ATOM 1285 C CA . VAL A 1 167 ? -5.351 0.551 9.799 1.00 98.44 167 VAL A CA 1
ATOM 1286 C C . VAL A 1 167 ? -4.274 0.939 10.799 1.00 98.44 167 VAL A C 1
ATOM 1288 O O . VAL A 1 167 ? -3.214 1.441 10.426 1.00 98.44 167 VAL A O 1
ATOM 1291 N N . ILE A 1 168 ? -4.538 0.674 12.077 1.00 98.06 168 ILE A N 1
ATOM 1292 C CA . ILE A 1 168 ? -3.546 0.795 13.146 1.00 98.06 168 ILE A CA 1
ATOM 1293 C C . ILE A 1 168 ? -2.828 -0.547 13.241 1.00 98.06 168 ILE A C 1
ATOM 1295 O O . ILE A 1 168 ? -3.277 -1.476 13.919 1.00 98.06 168 ILE A O 1
ATOM 1299 N N . ASN A 1 169 ? -1.726 -0.666 12.511 1.00 97.50 169 ASN A N 1
ATOM 1300 C CA . ASN A 1 169 ? -0.869 -1.831 12.600 1.00 97.50 169 ASN A CA 1
ATOM 1301 C C . ASN A 1 169 ? -0.043 -1.784 13.888 1.00 97.50 169 ASN A C 1
ATOM 1303 O O . ASN A 1 169 ? 0.286 -0.712 14.395 1.00 97.50 169 ASN A O 1
ATOM 1307 N N . LYS A 1 170 ? 0.323 -2.955 14.409 1.00 96.06 170 LYS A N 1
ATOM 1308 C CA . LYS A 1 170 ? 1.107 -3.099 15.639 1.00 96.06 170 LYS A CA 1
ATOM 1309 C C . LYS A 1 170 ? 0.457 -2.406 16.849 1.00 96.06 170 LYS A C 1
ATOM 1311 O O . LYS A 1 170 ? 1.151 -1.821 17.678 1.00 96.06 170 LYS A O 1
ATOM 1316 N N . PHE A 1 171 ? -0.878 -2.429 16.949 1.00 96.69 171 PHE A N 1
ATOM 1317 C CA . PHE A 1 171 ? -1.623 -1.583 17.904 1.00 96.69 171 PHE A CA 1
ATOM 1318 C C . PHE A 1 171 ? -1.268 -1.840 19.385 1.00 96.69 171 PHE A C 1
ATOM 1320 O O . PHE A 1 171 ? -1.425 -0.963 20.235 1.00 96.69 171 PHE A O 1
ATOM 1327 N N . ASN A 1 172 ? -0.791 -3.042 19.709 1.00 95.25 172 ASN A N 1
ATOM 1328 C CA . ASN A 1 172 ? -0.400 -3.459 21.057 1.00 95.25 172 ASN A CA 1
ATOM 1329 C C . ASN A 1 172 ? 0.984 -2.941 21.493 1.00 95.25 172 ASN A C 1
ATOM 1331 O O . ASN A 1 172 ? 1.353 -3.155 22.642 1.00 95.25 172 ASN A O 1
ATOM 1335 N N . LEU A 1 173 ? 1.735 -2.232 20.639 1.00 94.31 173 LEU A N 1
ATOM 1336 C CA . LEU A 1 173 ? 2.998 -1.598 21.051 1.00 94.31 173 LEU A CA 1
ATOM 1337 C C . LEU A 1 173 ? 2.783 -0.460 22.062 1.00 94.31 173 LEU A C 1
ATOM 1339 O O . LEU A 1 173 ? 3.653 -0.191 22.886 1.00 94.31 173 LEU A O 1
ATOM 1343 N N . SER A 1 174 ? 1.645 0.239 21.996 1.00 97.00 174 SER A N 1
ATOM 1344 C CA . SER A 1 174 ? 1.299 1.286 22.959 1.00 97.00 174 SER A CA 1
ATOM 1345 C C . SER A 1 174 ? -0.203 1.553 22.964 1.00 97.00 174 SER A C 1
ATOM 1347 O O . SER A 1 174 ? -0.735 2.159 22.035 1.00 97.00 174 SER A O 1
ATOM 1349 N N . SER A 1 175 ? -0.888 1.158 24.041 1.00 96.50 175 SER A N 1
ATOM 1350 C CA . SER A 1 175 ? -2.325 1.413 24.221 1.00 96.50 175 SER A CA 1
ATOM 1351 C C . SER A 1 175 ? -2.651 2.908 24.175 1.00 96.50 175 SER A C 1
ATOM 1353 O O . SER A 1 175 ? -3.547 3.317 23.444 1.00 96.50 175 SER A O 1
ATOM 1355 N N . LYS A 1 176 ? -1.859 3.734 24.872 1.00 97.94 176 LYS A N 1
ATOM 1356 C CA . LYS A 1 176 ? -2.013 5.197 24.903 1.00 97.94 176 LYS A CA 1
ATOM 1357 C C . LYS A 1 176 ? -1.966 5.818 23.504 1.00 97.94 176 LYS A C 1
ATOM 1359 O O . LYS A 1 176 ? -2.820 6.632 23.167 1.00 97.94 176 LYS A O 1
ATOM 1364 N N . LEU A 1 177 ? -0.966 5.458 22.697 1.00 97.69 177 LEU A N 1
ATOM 1365 C CA . LEU A 1 177 ? -0.808 6.018 21.351 1.00 97.69 177 LEU A CA 1
ATOM 1366 C C . LEU A 1 177 ? -1.836 5.448 20.369 1.00 97.69 177 LEU A C 1
ATOM 1368 O O . LEU A 1 177 ? -2.284 6.168 19.483 1.00 97.69 177 LEU A O 1
ATOM 1372 N N . THR A 1 178 ? -2.255 4.194 20.546 1.00 97.94 178 THR A N 1
ATOM 1373 C CA . THR A 1 178 ? -3.364 3.608 19.783 1.00 97.94 178 THR A CA 1
ATOM 1374 C C . THR A 1 178 ? -4.661 4.377 20.017 1.00 97.94 178 THR A C 1
ATOM 1376 O O . THR A 1 178 ? -5.288 4.786 19.043 1.00 97.94 178 THR A O 1
ATOM 1379 N N . SER A 1 179 ? -5.020 4.666 21.272 1.00 97.81 179 SER A N 1
ATOM 1380 C CA . SER A 1 179 ? -6.212 5.467 21.583 1.00 97.81 179 SER A CA 1
ATOM 1381 C C . SER A 1 179 ? -6.125 6.888 21.021 1.00 97.81 179 SER A C 1
ATOM 1383 O O . SER A 1 179 ? -7.116 7.412 20.519 1.00 97.81 179 SER A O 1
ATOM 1385 N N . GLU A 1 180 ? -4.935 7.498 21.022 1.00 97.81 180 GLU A N 1
ATOM 1386 C CA . GLU A 1 180 ? -4.716 8.801 20.381 1.00 97.81 180 GLU A CA 1
ATOM 1387 C C . GLU A 1 180 ? -4.955 8.744 18.859 1.00 97.81 180 GLU A C 1
ATOM 1389 O O . GLU A 1 180 ? -5.524 9.673 18.283 1.00 97.81 180 GLU A O 1
ATOM 1394 N N . ILE A 1 181 ? -4.547 7.658 18.188 1.00 97.38 181 ILE A N 1
ATOM 1395 C CA . ILE A 1 181 ? -4.826 7.461 16.758 1.00 97.38 181 ILE A CA 1
ATOM 1396 C C . ILE A 1 181 ? -6.324 7.265 16.528 1.00 97.38 181 ILE A C 1
ATOM 1398 O O . ILE A 1 181 ? -6.858 7.870 15.603 1.00 97.38 181 ILE A O 1
ATOM 1402 N N . GLU A 1 182 ? -7.005 6.469 17.355 1.00 97.62 182 GLU A N 1
ATOM 1403 C CA . GLU A 1 182 ? -8.453 6.239 17.256 1.00 97.62 182 GLU A CA 1
ATOM 1404 C C . GLU A 1 182 ? -9.242 7.554 17.391 1.00 97.62 182 GLU A C 1
ATOM 1406 O O . GLU A 1 182 ? -10.103 7.842 16.557 1.00 97.62 182 GLU A O 1
ATOM 1411 N N . GLU A 1 183 ? -8.895 8.400 18.368 1.00 96.75 183 GLU A N 1
ATOM 1412 C CA . GLU A 1 183 ? -9.504 9.725 18.555 1.00 96.75 183 GLU A CA 1
ATOM 1413 C C . GLU A 1 183 ? -9.242 10.657 17.361 1.00 96.75 183 GLU A C 1
ATOM 1415 O O . GLU A 1 183 ? -10.102 11.433 16.947 1.00 96.75 183 GLU A O 1
ATOM 1420 N N . LYS A 1 184 ? -8.046 10.595 16.769 1.00 95.38 184 LYS A N 1
ATOM 1421 C CA . LYS A 1 184 ? -7.722 11.381 15.571 1.00 95.38 184 LYS A CA 1
ATOM 1422 C C . LYS A 1 184 ? -8.451 10.854 14.337 1.00 95.38 184 LYS A C 1
ATOM 1424 O O . LYS A 1 184 ? -8.920 11.649 13.531 1.00 95.38 184 LYS A O 1
ATOM 1429 N N . ALA A 1 185 ? -8.560 9.538 14.184 1.00 95.31 185 ALA A N 1
ATOM 1430 C CA . ALA A 1 185 ? -9.214 8.877 13.059 1.00 95.31 185 ALA A CA 1
ATOM 1431 C C . ALA A 1 185 ? -10.734 9.101 13.036 1.00 95.31 185 ALA A C 1
ATOM 1433 O O . ALA A 1 185 ? -11.309 9.226 11.950 1.00 95.31 185 ALA A O 1
ATOM 1434 N N . SER A 1 186 ? -11.373 9.217 14.207 1.00 94.06 186 SER A N 1
ATOM 1435 C CA . SER A 1 186 ? -12.805 9.521 14.312 1.00 94.06 186 SER A CA 1
ATOM 1436 C C . SER A 1 186 ? -13.144 10.917 13.779 1.00 94.06 186 SER A C 1
ATOM 1438 O O . SER A 1 186 ? -14.148 11.075 13.091 1.00 94.06 186 SER A O 1
ATOM 1440 N N . LYS A 1 187 ? -12.259 11.909 13.970 1.00 93.06 187 LYS A N 1
ATOM 1441 C CA . LYS A 1 187 ? -12.414 13.275 13.421 1.00 93.06 187 LYS A CA 1
ATOM 1442 C C . LYS A 1 187 ? -12.448 13.305 11.889 1.00 93.06 187 LYS A C 1
ATOM 1444 O O . LYS A 1 187 ? -13.009 14.228 11.308 1.00 93.06 187 LYS A O 1
ATOM 1449 N N . PHE A 1 188 ? -11.876 12.293 11.237 1.00 90.69 188 PHE A N 1
ATOM 1450 C CA . PHE A 1 188 ? -11.899 12.128 9.782 1.00 90.69 188 PHE A CA 1
ATOM 1451 C C . PHE A 1 188 ? -13.026 11.201 9.287 1.00 90.69 188 PHE A C 1
ATOM 1453 O O . PHE A 1 188 ? -13.089 10.926 8.092 1.00 90.69 188 PHE A O 1
ATOM 1460 N N . ASN A 1 189 ? -13.909 10.717 10.173 1.00 89.44 189 ASN A N 1
ATOM 1461 C CA . ASN A 1 189 ? -14.990 9.771 9.859 1.00 89.44 189 ASN A CA 1
ATOM 1462 C C . ASN A 1 189 ? -14.507 8.502 9.129 1.00 89.44 189 ASN A C 1
ATOM 1464 O O . ASN A 1 189 ? -15.162 8.006 8.212 1.00 89.44 189 ASN A O 1
ATOM 1468 N N . THR A 1 190 ? -13.334 7.992 9.511 1.00 91.75 190 THR A N 1
ATOM 1469 C CA . THR A 1 190 ? -12.764 6.772 8.917 1.00 91.75 190 THR A CA 1
ATOM 1470 C C . THR A 1 190 ? -13.209 5.523 9.670 1.00 91.75 190 THR A C 1
ATOM 1472 O O . THR A 1 190 ? -13.452 5.568 10.876 1.00 91.75 190 THR A O 1
ATOM 1475 N N . ILE A 1 191 ? -13.274 4.389 8.971 1.00 94.81 191 ILE A N 1
ATOM 1476 C CA . ILE A 1 191 ? -13.439 3.084 9.620 1.00 94.81 191 ILE A CA 1
ATOM 1477 C C . ILE A 1 191 ? -12.074 2.641 10.143 1.00 94.81 191 ILE A C 1
ATOM 1479 O O . ILE A 1 191 ? -11.124 2.576 9.367 1.00 94.81 191 ILE A O 1
ATOM 1483 N N . THR A 1 192 ? -11.976 2.300 11.427 1.00 97.44 192 THR A N 1
ATOM 1484 C CA . THR A 1 192 ? -10.708 1.885 12.042 1.00 97.44 192 THR A CA 1
ATOM 1485 C C . THR A 1 192 ? -10.630 0.368 12.204 1.00 97.44 192 THR A C 1
ATOM 1487 O O . THR A 1 192 ? -11.500 -0.247 12.816 1.00 97.44 192 THR A O 1
ATOM 1490 N N . ILE A 1 193 ? -9.549 -0.231 11.702 1.00 97.94 193 ILE A N 1
ATOM 1491 C CA . ILE A 1 193 ? -9.172 -1.634 11.903 1.00 97.94 193 ILE A CA 1
ATOM 1492 C C . ILE A 1 193 ? -7.829 -1.686 12.636 1.00 97.94 193 ILE A C 1
ATOM 1494 O O . ILE A 1 193 ? -6.930 -0.887 12.376 1.00 97.94 193 ILE A O 1
ATOM 1498 N N . LYS A 1 194 ? -7.678 -2.641 13.555 1.00 97.81 194 LYS A N 1
ATOM 1499 C CA . LYS A 1 194 ? -6.456 -2.838 14.343 1.00 97.81 194 LYS A CA 1
ATOM 1500 C C . LYS A 1 194 ? -5.825 -4.182 14.010 1.00 97.81 194 LYS A C 1
ATOM 1502 O O . LYS A 1 194 ? -6.531 -5.182 13.920 1.00 97.81 194 LYS A O 1
ATOM 1507 N N . ILE A 1 195 ? -4.504 -4.198 13.854 1.00 97.38 195 ILE A N 1
ATOM 1508 C CA . ILE A 1 195 ? -3.715 -5.414 13.610 1.00 97.38 195 ILE A CA 1
ATOM 1509 C C . ILE A 1 195 ? -2.644 -5.509 14.703 1.00 97.38 195 ILE A C 1
ATOM 1511 O O . ILE A 1 195 ? -1.915 -4.530 14.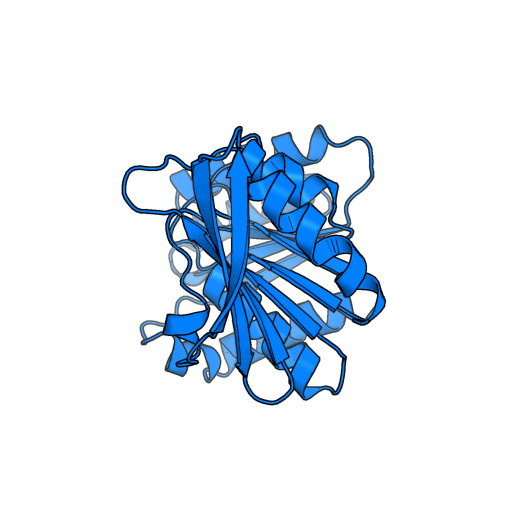897 1.00 97.38 195 ILE A O 1
ATOM 1515 N N . PRO A 1 196 ? -2.560 -6.608 15.478 1.00 95.38 196 PRO A N 1
ATOM 1516 C CA . PRO A 1 196 ? -1.555 -6.727 16.529 1.00 95.38 196 PRO A CA 1
ATOM 1517 C C . PRO A 1 196 ? -0.152 -6.868 15.931 1.00 95.38 196 PRO A C 1
ATOM 1519 O O . PRO A 1 196 ? 0.029 -7.326 14.804 1.00 95.38 196 PRO A O 1
ATOM 1522 N N . TYR A 1 197 ? 0.858 -6.479 16.703 1.00 93.88 197 TYR A N 1
ATOM 1523 C CA . TYR A 1 197 ? 2.242 -6.802 16.397 1.00 93.88 197 TYR A CA 1
ATOM 1524 C C . TYR A 1 197 ? 2.449 -8.293 16.623 1.00 93.88 197 TYR A C 1
ATOM 1526 O O . TYR A 1 197 ? 2.217 -8.790 17.725 1.00 93.88 197 TYR A O 1
ATOM 1534 N N . ILE A 1 198 ? 2.894 -8.976 15.576 1.00 91.12 198 ILE A N 1
ATOM 1535 C CA . ILE A 1 198 ? 3.210 -10.399 15.585 1.00 91.12 198 ILE A CA 1
ATOM 1536 C C . ILE A 1 198 ? 4.699 -10.499 15.272 1.00 91.12 198 ILE A C 1
ATOM 1538 O O . ILE A 1 198 ? 5.138 -10.089 14.196 1.00 91.12 198 ILE A O 1
ATOM 1542 N N . GLN A 1 199 ? 5.481 -10.986 16.235 1.00 86.94 199 GLN A N 1
ATOM 1543 C CA . GLN A 1 199 ? 6.937 -11.073 16.130 1.00 86.94 199 GLN A CA 1
ATOM 1544 C C . GLN A 1 199 ? 7.352 -12.322 15.345 1.00 86.94 199 GLN A C 1
ATOM 1546 O O . GLN A 1 199 ? 7.979 -13.234 15.872 1.00 86.94 199 GLN A O 1
ATOM 1551 N N . GLU A 1 200 ? 6.986 -12.365 14.068 1.00 86.44 200 GLU A N 1
ATOM 1552 C CA . GLU A 1 200 ? 7.314 -13.470 13.173 1.00 86.44 200 GLU A CA 1
ATOM 1553 C C . GLU A 1 200 ? 7.732 -12.969 11.791 1.00 86.44 200 GLU A C 1
ATOM 1555 O O . GLU A 1 200 ? 7.538 -11.804 11.434 1.00 86.44 200 GLU A O 1
ATOM 1560 N N . ILE A 1 201 ? 8.306 -13.870 10.991 1.00 80.31 201 ILE A N 1
ATOM 1561 C CA . ILE A 1 201 ? 8.561 -13.587 9.580 1.00 80.31 201 ILE A CA 1
ATOM 1562 C C . ILE A 1 201 ? 7.234 -13.353 8.844 1.00 80.31 201 ILE A C 1
ATOM 1564 O O . ILE A 1 201 ? 6.216 -13.955 9.203 1.00 80.31 201 ILE A O 1
ATOM 1568 N N . PRO A 1 202 ? 7.210 -12.528 7.788 1.00 79.25 202 PRO A N 1
ATOM 1569 C CA . PRO A 1 202 ? 5.943 -12.092 7.215 1.00 79.25 202 PRO A CA 1
ATOM 1570 C C . PRO A 1 202 ? 5.044 -13.212 6.680 1.00 79.25 202 PRO A C 1
ATOM 1572 O O . PRO A 1 202 ? 3.828 -13.141 6.842 1.00 79.25 202 PRO A O 1
ATOM 1575 N N . SER A 1 203 ? 5.625 -14.278 6.123 1.00 78.56 203 SER A N 1
ATOM 1576 C CA . SER A 1 203 ? 4.874 -15.457 5.674 1.00 78.56 203 SER A CA 1
ATOM 1577 C C . SER A 1 203 ? 4.097 -16.124 6.812 1.00 78.56 203 SER A C 1
ATOM 1579 O O . SER A 1 203 ? 2.967 -16.563 6.612 1.00 78.56 203 SER A O 1
ATOM 1581 N N . ARG A 1 204 ? 4.649 -16.138 8.031 1.00 81.25 204 ARG A N 1
ATOM 1582 C CA . ARG A 1 204 ? 3.955 -16.648 9.218 1.00 81.25 204 ARG A CA 1
ATOM 1583 C C . ARG A 1 204 ? 2.940 -15.654 9.770 1.00 81.25 204 ARG A C 1
ATOM 1585 O O . ARG A 1 204 ? 1.842 -16.069 10.137 1.00 81.25 204 ARG A O 1
ATOM 1592 N N . VAL A 1 205 ? 3.230 -14.351 9.715 1.00 80.12 205 VAL A N 1
ATOM 1593 C CA . VAL A 1 205 ? 2.259 -13.299 10.071 1.00 80.12 205 VAL A CA 1
ATOM 1594 C C . VAL A 1 205 ? 0.975 -13.436 9.247 1.00 80.12 205 VAL A C 1
ATOM 1596 O O . VAL A 1 205 ? -0.113 -13.417 9.815 1.00 80.12 205 VAL A O 1
ATOM 1599 N N . MET A 1 206 ? 1.080 -13.684 7.935 1.00 84.06 206 MET A N 1
ATOM 1600 C CA . MET A 1 206 ? -0.089 -13.922 7.070 1.00 84.06 206 MET A CA 1
ATOM 1601 C C . MET A 1 206 ? -0.926 -15.139 7.493 1.00 84.06 206 MET A C 1
ATOM 1603 O O . MET A 1 206 ? -2.112 -15.227 7.167 1.00 84.06 206 MET A O 1
ATOM 1607 N N . THR A 1 207 ? -0.328 -16.099 8.204 1.00 87.56 207 THR A N 1
ATOM 1608 C CA . THR A 1 207 ? -1.024 -17.297 8.686 1.00 87.56 207 THR A CA 1
ATOM 1609 C C . THR A 1 207 ? -1.643 -17.142 10.073 1.00 87.56 207 THR A C 1
ATOM 1611 O O . THR A 1 207 ? -2.550 -17.918 10.387 1.00 87.56 207 THR A O 1
ATOM 1614 N N . HIS A 1 208 ? -1.220 -16.136 10.845 1.00 92.75 208 HIS A N 1
ATOM 1615 C CA . HIS A 1 208 ? -1.685 -15.872 12.204 1.00 92.75 208 HIS A CA 1
ATOM 1616 C C . HIS A 1 208 ? -3.179 -15.523 12.234 1.00 92.75 208 HIS A C 1
ATOM 1618 O O . HIS A 1 208 ? -3.675 -14.765 11.395 1.00 92.75 208 HIS A O 1
ATOM 1624 N N . GLU A 1 209 ? -3.905 -16.055 13.216 1.00 93.12 209 GLU A N 1
ATOM 1625 C CA . GLU A 1 209 ? -5.366 -15.949 13.287 1.00 93.12 209 GLU A CA 1
ATOM 1626 C C . GLU A 1 209 ? -5.846 -14.499 13.422 1.00 93.12 209 GLU A C 1
ATOM 1628 O O . GLU A 1 209 ? -6.664 -14.048 12.620 1.00 93.12 209 GLU A O 1
ATOM 1633 N N . ASP A 1 210 ? -5.278 -13.729 14.356 1.00 93.25 210 ASP A N 1
ATOM 1634 C CA . ASP A 1 210 ? -5.645 -12.315 14.533 1.00 93.25 210 ASP A CA 1
ATOM 1635 C C . ASP A 1 210 ? -5.382 -11.463 13.288 1.00 93.25 210 ASP A C 1
ATOM 1637 O O . ASP A 1 210 ? -6.184 -10.593 12.937 1.00 93.25 210 ASP A O 1
ATOM 1641 N N . PHE A 1 211 ? -4.277 -11.730 12.589 1.00 95.31 211 PHE A N 1
ATOM 1642 C CA . PHE A 1 211 ? -3.951 -11.035 11.352 1.00 95.31 211 PHE A CA 1
ATOM 1643 C C . PHE A 1 211 ? -4.974 -11.375 10.264 1.00 95.31 211 PHE A C 1
ATOM 1645 O O . PHE A 1 211 ? -5.578 -10.472 9.686 1.00 95.31 211 PHE A O 1
ATOM 1652 N N . LYS A 1 212 ? -5.260 -12.666 10.047 1.00 95.62 212 LYS A N 1
ATOM 1653 C CA . LYS A 1 212 ? -6.304 -13.120 9.115 1.00 95.62 212 LYS A CA 1
ATOM 1654 C C . LYS A 1 212 ? -7.664 -12.520 9.443 1.00 95.62 212 LYS A C 1
ATOM 1656 O O . LYS A 1 212 ? -8.367 -12.083 8.537 1.00 95.62 212 LYS A O 1
ATOM 1661 N N . LYS A 1 213 ? -8.043 -12.470 10.720 1.00 96.62 213 LYS A N 1
ATOM 1662 C CA . LYS A 1 213 ? -9.308 -11.880 11.172 1.00 96.62 213 LYS A CA 1
ATOM 1663 C C . LYS A 1 213 ? -9.394 -10.399 10.807 1.00 96.62 213 LYS A C 1
ATOM 1665 O O . LYS A 1 213 ? -10.420 -9.965 10.284 1.00 96.62 213 LYS A O 1
ATOM 1670 N N . ALA A 1 214 ? -8.322 -9.638 11.020 1.00 97.19 214 ALA A N 1
ATOM 1671 C CA . ALA A 1 214 ? -8.275 -8.230 10.643 1.00 97.19 214 ALA A CA 1
ATOM 1672 C C . ALA A 1 214 ? -8.323 -8.027 9.118 1.00 97.19 214 ALA A C 1
ATOM 1674 O O . ALA A 1 214 ? -9.101 -7.198 8.644 1.00 97.19 214 ALA A O 1
ATOM 1675 N N . ILE A 1 215 ? -7.570 -8.820 8.343 1.00 98.00 215 ILE A N 1
ATOM 1676 C CA . ILE A 1 215 ? -7.615 -8.791 6.871 1.00 98.00 215 ILE A CA 1
ATOM 1677 C C . ILE A 1 215 ? -9.017 -9.137 6.361 1.00 98.00 215 ILE A C 1
ATOM 1679 O O . ILE A 1 215 ? -9.564 -8.403 5.544 1.00 98.00 215 ILE A O 1
ATOM 1683 N N . ASN A 1 216 ? -9.650 -10.181 6.901 1.00 97.19 216 ASN A N 1
ATOM 1684 C CA . ASN A 1 216 ? -11.032 -10.540 6.583 1.00 97.19 216 ASN A CA 1
ATOM 1685 C C . ASN A 1 216 ? -12.016 -9.412 6.908 1.00 97.19 216 ASN A C 1
ATOM 1687 O O . ASN A 1 216 ? -12.942 -9.173 6.136 1.00 97.19 216 ASN A O 1
ATOM 1691 N N . GLY A 1 217 ? -11.809 -8.696 8.017 1.00 97.38 217 GLY A N 1
ATOM 1692 C CA . GLY A 1 217 ? -12.579 -7.502 8.362 1.00 97.38 217 GLY A CA 1
ATOM 1693 C C . GLY A 1 217 ? -12.466 -6.410 7.297 1.00 97.38 217 GLY A C 1
ATOM 1694 O O . GLY A 1 217 ? -13.488 -5.889 6.853 1.00 97.38 217 GLY A O 1
ATOM 1695 N N . ILE A 1 218 ? -11.246 -6.118 6.831 1.00 97.69 218 ILE A N 1
ATOM 1696 C CA . ILE A 1 218 ? -11.008 -5.156 5.744 1.00 97.69 218 ILE A CA 1
ATOM 1697 C C . ILE A 1 218 ? -11.680 -5.630 4.453 1.00 97.69 218 ILE A C 1
ATOM 1699 O O . ILE A 1 218 ? -12.436 -4.871 3.852 1.00 97.69 218 ILE A O 1
ATOM 1703 N N . VAL A 1 219 ? -11.465 -6.885 4.048 1.00 97.81 219 VAL A N 1
ATOM 1704 C CA . VAL A 1 219 ? -12.080 -7.453 2.839 1.00 97.81 219 VAL A CA 1
ATOM 1705 C C . VAL A 1 219 ? -13.602 -7.354 2.908 1.00 97.81 219 VAL A C 1
ATOM 1707 O O . VAL A 1 219 ? -14.215 -6.862 1.970 1.00 97.81 219 VAL A O 1
ATOM 1710 N N . ASN A 1 220 ? -14.225 -7.713 4.029 1.00 96.94 220 ASN A N 1
ATOM 1711 C CA . ASN A 1 220 ? -15.678 -7.621 4.188 1.00 96.94 220 ASN A CA 1
ATOM 1712 C C . ASN A 1 220 ? -16.207 -6.182 4.071 1.00 96.94 220 ASN A C 1
ATOM 1714 O O . ASN A 1 220 ? -17.329 -5.993 3.609 1.00 96.94 220 ASN A O 1
ATOM 1718 N N . ILE A 1 221 ? -15.426 -5.171 4.466 1.00 96.06 221 ILE A N 1
ATOM 1719 C CA . ILE A 1 221 ? -15.765 -3.760 4.226 1.00 96.06 221 ILE A CA 1
ATOM 1720 C C . ILE A 1 221 ? -15.650 -3.432 2.733 1.00 96.06 221 ILE A C 1
ATOM 1722 O O . ILE A 1 221 ? -16.524 -2.763 2.199 1.00 96.06 221 ILE A O 1
ATOM 1726 N N . LEU A 1 222 ? -14.612 -3.923 2.046 1.00 95.88 222 LEU A N 1
ATOM 1727 C CA . LEU A 1 222 ? -14.404 -3.695 0.609 1.00 95.88 222 LEU A CA 1
ATOM 1728 C C . LEU A 1 222 ? -15.431 -4.409 -0.288 1.00 95.88 222 LEU A C 1
ATOM 1730 O O . LEU A 1 222 ? -15.636 -3.992 -1.432 1.00 95.88 222 LEU A O 1
ATOM 1734 N N . LEU A 1 223 ? -16.045 -5.493 0.190 1.00 93.62 223 LEU A N 1
ATOM 1735 C CA . LEU A 1 223 ? -17.096 -6.219 -0.530 1.00 93.62 223 LEU A CA 1
ATOM 1736 C C . LEU A 1 223 ? -18.468 -5.532 -0.438 1.00 93.62 223 LEU A C 1
ATOM 1738 O O . LEU A 1 223 ? -19.289 -5.737 -1.328 1.00 93.62 223 LEU A O 1
ATOM 1742 N N . LYS A 1 224 ? -18.702 -4.709 0.591 1.00 88.00 224 LYS A N 1
ATOM 1743 C CA . LYS A 1 224 ? -19.896 -3.855 0.700 1.00 88.00 224 LYS A CA 1
ATOM 1744 C C . LYS A 1 224 ? -19.816 -2.678 -0.272 1.00 88.00 224 LYS A C 1
ATOM 1746 O O . LYS A 1 224 ? -20.881 -2.271 -0.768 1.00 88.00 224 LYS A O 1
#

Secondary structure (DSSP, 8-state):
-EEEEEE-SSTTSSHHHHHHHHHHHHHHTT--EEEEE---SS--HHHHHT---EEEEEEEETTEEEEEEEEEEETTEEEEEEEEPTTPPP-HHHHHHHHHHHHHHHTT-SEEEEEPPSSSSHHHHHHHHT-SEEEEEE-SSHHHHHHHHHHHHHHTT-SSPPEEEEEEETGGG-HHHHHHHHHHHHTTTPEEEEE----S-HHHHTTSHHHHHHHHHHHHHHH-

pLDDT: mean 94.61, std 3.88, range [78.56, 98.62]

Sequence (224 aa):
MKTITVAGGKGGVGKSLIASSIAYELSRRAYKVLLVDADVDNPCIESFLGVESSYVKAIERSSRKLAYIKESKFRDLDITTCELIPGVKASCLVVTKFVKSITDKFKHYEYVIIDSPPGTGSIVYTLVKIANTVIAVTEPTRLGINDYLKFMSMIGRIEEKKHVITVINKFNLSSKLTSEIEEKASKFNTITIKIPYIQEIPSRVMTHEDFKKAINGIVNILLK

Radius of gyration: 16.67 Å; Cα contacts (8 Å, |Δi|>4): 455; chains: 1; bounding box: 41×37×50 Å